Protein AF-A0A6S6VYQ5-F1 (afdb_monomer_lite)

Sequence (214 aa):
MQHGEPSASPSRGRSLIPRTPTHSPDRPTTSSNTRSRSRATPRRTRSHRSRSPQNRRRLSTTLSEDFEFWRQHDMLLVSNRNLAQELQGHIDRLKSRFEDDQLNTMSRLKFYSIEEKIKELSSANHLIQKTWNLYYWIRDEGKAKRTESPMDTLPASESMYAFAIGVKGDLPVSPLRGLDSLNRMLKDKWRIVAKLDPQEKMGAPPKDSISVNF

pLDDT: mean 74.58, std 23.99, range [33.69, 98.06]

Organism: NCBI:txid97479

Secondary structure (DSSP, 8-state):
----------------PPPP-----PPPP--------------------------SSSHHHHHHHHHHHHHHHHHHHHHHHHHHHHHHHHHHHHHHHHHHHHHH---HHHHHHHHHHHHHHHHHHHHHHHHHHHHHHIIIIITTT--SSTT--B-TTT-HHHHHHT--TT--B-HHHHHHHHHHHHHHHHHHHHHH-TT-SS-PPSP-S-----

Radius of gyration: 31.73 Å; chains: 1; bounding box: 89×83×70 Å

Foldseek 3Di:
DDDDDDDDDDDDDDDDDPDDDDDDDDDDDDDDDDDDDDDDDDDDDDDDDDDDPPPPPPPVVVVVVLVVQVVVLVVLLVVLLVLLVVLVVLLVVLLVVLVVVLVPDPDPVSNVVSVVLNVLSVVLNVLSVLSVVLSVCCVPPVVVVDDPHLQDWFALVPDSLSVSLVHDGGPTDGSSNSSVSSSVVSQVSVVVSLVSDPVNPDDDRDDDPDDDDD

Structure (mmCIF, N/CA/C/O backbone):
data_AF-A0A6S6VYQ5-F1
#
_entry.id   AF-A0A6S6VYQ5-F1
#
loop_
_atom_site.group_PDB
_atom_site.id
_atom_site.type_symbol
_atom_site.label_atom_id
_atom_site.label_alt_id
_atom_site.label_comp_id
_atom_site.label_asym_id
_atom_site.label_entity_id
_atom_site.label_seq_id
_atom_site.pdbx_PDB_ins_code
_atom_site.Cartn_x
_atom_site.Cartn_y
_atom_site.Cartn_z
_atom_site.occupancy
_atom_site.B_iso_or_equiv
_atom_site.auth_seq_id
_atom_site.auth_comp_id
_atom_site.auth_asym_id
_atom_site.auth_atom_id
_atom_site.pdbx_PDB_model_num
ATOM 1 N N . MET A 1 1 ? -35.591 66.910 22.715 1.00 40.22 1 MET A N 1
ATOM 2 C CA . MET A 1 1 ? -34.305 66.192 22.862 1.00 40.22 1 MET A CA 1
ATOM 3 C C . MET A 1 1 ? -34.275 65.169 21.728 1.00 40.22 1 MET A C 1
ATOM 5 O O . MET A 1 1 ? -35.139 64.310 21.726 1.00 40.22 1 MET A O 1
ATOM 9 N N . GLN A 1 2 ? -33.676 65.496 20.570 1.00 38.75 2 GLN A N 1
ATOM 10 C CA . GLN A 1 2 ? -32.274 65.184 20.192 1.00 38.75 2 GLN A CA 1
ATOM 11 C C . GLN A 1 2 ? -31.962 63.688 20.364 1.00 38.75 2 GLN A C 1
ATOM 13 O O . GLN A 1 2 ? -32.169 63.190 21.460 1.00 38.75 2 GLN A O 1
ATOM 18 N N . HIS A 1 3 ? -31.439 62.894 19.429 1.00 37.94 3 HIS A N 1
ATOM 19 C CA . HIS A 1 3 ? -30.984 62.944 18.024 1.00 37.94 3 HIS A CA 1
ATOM 20 C C . HIS A 1 3 ? -30.996 61.444 17.595 1.00 37.94 3 HIS A C 1
ATOM 22 O O . HIS A 1 3 ? -30.825 60.586 18.453 1.00 37.94 3 HIS A O 1
ATOM 28 N N . GLY A 1 4 ? -31.307 61.007 16.375 1.00 34.91 4 GLY A N 1
ATOM 29 C CA . GLY A 1 4 ? -30.535 61.188 15.148 1.00 34.91 4 GLY A CA 1
ATOM 30 C C . GLY A 1 4 ? -30.522 59.859 14.364 1.00 34.91 4 GLY A C 1
ATOM 31 O O . GLY A 1 4 ? -29.969 58.865 14.821 1.00 34.91 4 GLY A O 1
ATOM 32 N N . GLU A 1 5 ? -31.174 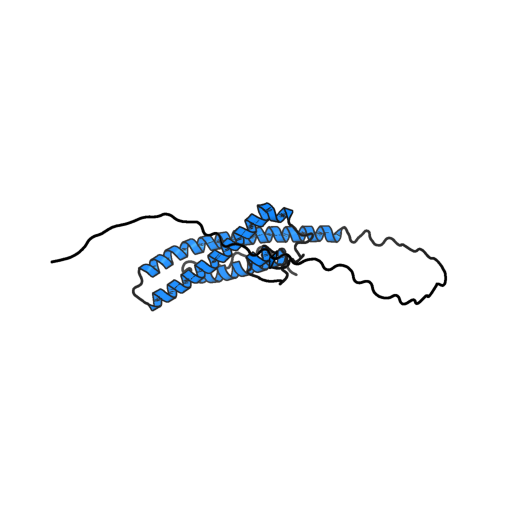59.854 13.204 1.00 39.06 5 GLU A N 1
ATOM 33 C CA . GLU A 1 5 ? -30.907 58.986 12.039 1.00 39.06 5 GLU A CA 1
ATOM 34 C C . GLU A 1 5 ? -29.505 59.310 11.431 1.00 39.06 5 GLU A C 1
ATOM 36 O O . GLU A 1 5 ? -28.874 60.236 11.953 1.00 39.06 5 GLU A O 1
ATOM 41 N N . PRO A 1 6 ? -29.003 58.724 10.305 1.00 50.81 6 PRO A N 1
ATOM 42 C CA . PRO A 1 6 ? -29.569 57.690 9.411 1.00 50.81 6 PRO A CA 1
ATOM 43 C C . PRO A 1 6 ? -28.558 56.641 8.833 1.00 50.81 6 PRO A C 1
ATOM 45 O O . PRO A 1 6 ? -27.346 56.797 8.894 1.00 50.81 6 PRO A O 1
ATOM 48 N N . SER A 1 7 ? -29.127 55.640 8.141 1.00 35.78 7 SER A N 1
ATOM 49 C CA . SER A 1 7 ? -28.815 55.165 6.766 1.00 35.78 7 SER A CA 1
ATOM 50 C C . SER A 1 7 ? -27.461 54.541 6.348 1.00 35.7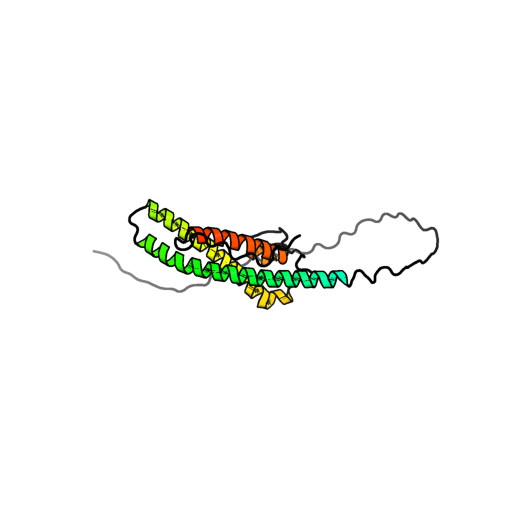8 7 SER A C 1
ATOM 52 O O . SER A 1 7 ? -26.373 55.020 6.642 1.00 35.78 7 SER A O 1
ATOM 54 N N . ALA A 1 8 ? -27.636 53.545 5.462 1.00 37.19 8 ALA A N 1
ATOM 55 C CA . ALA A 1 8 ? -26.884 53.274 4.225 1.00 37.19 8 ALA A CA 1
ATOM 56 C C . ALA A 1 8 ? -25.977 52.021 4.185 1.00 37.19 8 ALA A C 1
ATOM 58 O O . ALA A 1 8 ? -24.787 52.054 4.472 1.00 37.19 8 ALA A O 1
ATOM 59 N N . SER A 1 9 ? -26.537 50.921 3.657 1.00 43.72 9 SER A N 1
ATOM 60 C CA . SER A 1 9 ? -25.856 50.095 2.627 1.00 43.72 9 SER A CA 1
ATOM 61 C C . SER A 1 9 ? -25.702 50.928 1.330 1.00 43.72 9 SER A C 1
ATOM 63 O O . SER A 1 9 ? -26.428 51.920 1.243 1.00 43.72 9 SER A O 1
ATOM 65 N N . PRO A 1 10 ? -24.905 50.581 0.280 1.00 48.78 10 PRO A N 1
ATOM 66 C CA . PRO A 1 10 ? -24.333 49.269 -0.095 1.00 48.78 10 PRO A CA 1
ATOM 67 C C . PRO A 1 10 ? -22.905 49.330 -0.724 1.00 48.78 10 PRO A C 1
ATOM 69 O O . PRO A 1 10 ? -22.379 50.406 -0.981 1.00 48.78 10 PRO A O 1
ATOM 72 N N . SER A 1 11 ? -22.292 48.190 -1.089 1.00 37.94 11 SER A N 1
ATOM 73 C CA . SER A 1 11 ? -21.757 47.968 -2.459 1.00 37.94 11 SER A CA 1
ATOM 74 C C . SER A 1 11 ? -20.830 46.765 -2.613 1.00 37.94 11 SER A C 1
ATOM 76 O O . SER A 1 11 ? -19.897 46.535 -1.851 1.00 37.94 11 SER A O 1
ATOM 78 N N . ARG A 1 12 ? -21.067 46.069 -3.728 1.00 46.38 12 ARG A N 1
ATOM 79 C CA . ARG A 1 12 ? -20.162 45.146 -4.411 1.00 46.38 12 ARG A CA 1
ATOM 80 C C . ARG A 1 12 ? -18.833 45.813 -4.778 1.00 46.38 12 ARG A C 1
ATOM 82 O O . ARG A 1 12 ? -18.807 46.874 -5.390 1.00 46.38 12 ARG A O 1
ATOM 89 N N . GLY A 1 13 ? -17.755 45.075 -4.570 1.00 37.94 13 GLY A N 1
ATOM 90 C CA . GLY A 1 13 ? -16.459 45.249 -5.219 1.00 37.94 13 GLY A CA 1
ATOM 91 C C . GLY A 1 13 ? -15.468 44.291 -4.564 1.00 37.94 13 GLY A C 1
ATOM 92 O O . GLY A 1 13 ? -15.607 43.985 -3.393 1.00 37.94 13 GLY A O 1
ATOM 93 N N . ARG A 1 14 ? -14.445 43.741 -5.195 1.00 41.84 14 ARG A N 1
ATOM 94 C CA . ARG A 1 14 ? -13.999 43.649 -6.580 1.00 41.84 14 ARG A CA 1
ATOM 95 C C . ARG A 1 14 ? -12.841 42.650 -6.484 1.00 41.84 14 ARG A C 1
ATOM 97 O O . ARG A 1 14 ? -12.057 42.714 -5.541 1.00 41.84 14 ARG A O 1
ATOM 104 N N . SER A 1 15 ? -12.780 41.719 -7.431 1.00 41.44 15 SER A N 1
ATOM 105 C CA . SER A 1 15 ? -11.673 40.776 -7.614 1.00 41.44 15 SER A CA 1
ATOM 106 C C . SER A 1 15 ? -10.315 41.475 -7.466 1.00 41.44 15 SER A C 1
ATOM 108 O O . SER A 1 15 ? -10.043 42.447 -8.175 1.00 41.44 15 SER A O 1
ATOM 110 N N . LEU A 1 16 ? -9.475 40.981 -6.556 1.00 43.12 16 LEU A N 1
ATOM 111 C CA . LEU A 1 16 ? -8.061 41.336 -6.470 1.00 43.12 16 LEU A CA 1
ATOM 112 C C . LEU A 1 16 ? -7.236 40.066 -6.658 1.00 43.12 16 LEU A C 1
ATOM 114 O O . LEU A 1 16 ? -6.915 39.334 -5.728 1.00 43.12 16 LEU A O 1
ATOM 118 N N . ILE A 1 17 ? -6.938 39.830 -7.930 1.00 47.12 17 ILE A N 1
ATOM 119 C CA . ILE A 1 17 ? -5.909 38.929 -8.436 1.00 47.12 17 ILE A CA 1
ATOM 120 C C . ILE A 1 17 ? -4.554 39.392 -7.871 1.00 47.12 17 ILE A C 1
ATOM 122 O O . ILE A 1 17 ? -4.181 40.549 -8.099 1.00 47.12 17 ILE A O 1
ATOM 126 N N . PRO A 1 18 ? -3.777 38.535 -7.189 1.00 43.47 18 PRO A N 1
ATOM 127 C CA . PRO A 1 18 ? -2.383 38.836 -6.900 1.00 43.47 18 PRO A CA 1
ATOM 128 C C . PRO A 1 18 ? -1.576 38.817 -8.204 1.00 43.47 18 PRO A C 1
ATOM 130 O O . PRO A 1 18 ? -1.503 37.806 -8.900 1.00 43.47 18 PRO A O 1
ATOM 133 N N . ARG A 1 19 ? -0.995 39.967 -8.551 1.00 45.03 19 ARG A N 1
ATOM 134 C CA . ARG A 1 19 ? -0.100 40.151 -9.697 1.00 45.03 19 ARG A CA 1
ATOM 135 C C . ARG A 1 19 ? 1.193 39.358 -9.482 1.00 45.03 19 ARG A C 1
ATOM 137 O O . ARG A 1 19 ? 1.899 39.585 -8.504 1.00 45.03 19 ARG A O 1
ATOM 144 N N . THR A 1 20 ? 1.517 38.475 -10.419 1.00 47.72 20 THR A N 1
ATOM 145 C CA . THR A 1 20 ? 2.834 37.841 -10.549 1.00 47.72 20 THR A CA 1
ATOM 146 C C . THR A 1 20 ? 3.889 38.887 -10.925 1.00 47.72 20 THR A C 1
ATOM 148 O O . THR A 1 20 ? 3.672 39.621 -11.895 1.00 47.72 20 THR A O 1
ATOM 151 N N . PRO A 1 21 ? 5.041 38.964 -10.241 1.00 48.19 21 PRO A N 1
ATOM 152 C CA . PRO A 1 21 ? 6.183 39.709 -10.747 1.00 48.19 21 PRO A CA 1
ATOM 153 C C . PRO A 1 21 ? 6.832 38.922 -11.889 1.00 48.19 21 PRO A C 1
ATOM 155 O O . PRO A 1 21 ? 7.364 37.830 -11.692 1.00 48.19 21 PRO A O 1
ATOM 158 N N . THR A 1 22 ? 6.779 39.486 -13.092 1.00 42.72 22 THR A N 1
ATOM 159 C CA . THR A 1 22 ? 7.580 39.068 -14.243 1.00 42.72 22 THR A CA 1
ATOM 160 C C . THR A 1 22 ? 9.053 39.300 -13.919 1.00 42.72 22 THR A C 1
ATOM 162 O O . THR A 1 22 ? 9.501 40.442 -13.882 1.00 42.72 22 THR A O 1
ATOM 165 N N . HIS A 1 23 ? 9.810 38.228 -13.694 1.00 38.94 23 HIS A N 1
ATOM 166 C CA . HIS A 1 23 ? 11.268 38.278 -13.657 1.00 38.94 23 HIS A CA 1
ATOM 167 C C . HIS A 1 23 ? 11.798 37.602 -14.923 1.00 38.94 23 HIS A C 1
ATOM 169 O O . HIS A 1 23 ? 11.869 36.381 -15.014 1.00 38.94 23 HIS A O 1
ATOM 175 N N . SER A 1 24 ? 12.141 38.412 -15.922 1.00 45.66 24 SER A N 1
ATOM 176 C CA . SER A 1 24 ? 13.168 38.046 -16.899 1.00 45.66 24 SER A CA 1
ATOM 177 C C . SER A 1 24 ? 14.489 38.609 -16.390 1.00 45.66 24 SER A C 1
ATOM 179 O O . SER A 1 24 ? 14.522 39.769 -15.976 1.00 45.66 24 SER A O 1
ATOM 181 N N . PRO A 1 25 ? 15.571 37.826 -16.421 1.00 48.38 25 PRO A N 1
ATOM 182 C CA . PRO A 1 25 ? 16.875 38.413 -16.621 1.00 48.38 25 PRO A CA 1
ATOM 183 C C . PRO A 1 25 ? 17.523 37.866 -17.885 1.00 48.38 25 PRO A C 1
ATOM 185 O O . PRO A 1 25 ? 17.510 36.673 -18.191 1.00 48.38 25 PRO A O 1
ATOM 188 N N . ASP A 1 26 ? 18.083 38.830 -18.593 1.00 40.72 26 ASP A N 1
ATOM 189 C CA . ASP A 1 26 ? 18.785 38.730 -19.843 1.00 40.72 26 ASP A CA 1
ATOM 190 C C . ASP A 1 26 ? 19.973 37.772 -19.815 1.00 40.72 26 ASP A C 1
ATOM 192 O O . ASP A 1 26 ? 20.714 37.616 -18.844 1.00 40.72 26 ASP A O 1
ATOM 196 N N . ARG A 1 27 ? 20.176 37.200 -20.994 1.00 43.22 27 ARG A N 1
ATOM 197 C CA . ARG A 1 27 ? 21.396 36.579 -21.487 1.00 43.22 27 ARG A CA 1
ATOM 198 C C . ARG A 1 27 ? 22.560 37.583 -21.453 1.00 43.22 27 ARG A C 1
ATOM 200 O O . ARG A 1 27 ? 22.449 38.622 -22.102 1.00 43.22 27 ARG A O 1
ATOM 207 N N . PRO A 1 28 ? 23.725 37.240 -20.879 1.00 46.59 28 PRO A N 1
ATOM 208 C CA . PRO A 1 28 ? 24.965 37.898 -21.258 1.00 46.59 28 PRO A CA 1
ATOM 209 C C . PRO A 1 28 ? 25.630 37.170 -22.425 1.00 46.59 28 PRO A C 1
ATOM 211 O O . PRO A 1 28 ? 25.874 35.963 -22.421 1.00 46.59 28 PRO A O 1
ATOM 214 N N . THR A 1 29 ? 25.906 37.972 -23.438 1.00 38.44 29 THR A N 1
ATOM 215 C CA . THR A 1 29 ? 26.764 37.755 -24.595 1.00 38.44 29 THR A CA 1
ATOM 216 C C . THR A 1 29 ? 28.230 37.513 -24.225 1.00 38.44 29 THR A C 1
ATOM 218 O O . THR A 1 29 ? 28.756 38.114 -23.295 1.00 38.44 29 THR A O 1
ATOM 221 N N . THR A 1 30 ? 28.870 36.658 -25.028 1.00 43.88 30 THR A N 1
ATOM 222 C CA . THR A 1 30 ? 30.285 36.651 -25.453 1.00 43.88 30 THR A CA 1
ATOM 223 C C . THR A 1 30 ? 31.313 37.435 -24.629 1.00 43.88 30 THR A C 1
ATOM 225 O O . THR A 1 30 ? 31.316 38.663 -24.621 1.00 43.88 30 THR A O 1
ATOM 228 N N . SER A 1 31 ? 32.328 36.716 -24.147 1.00 37.56 31 SER A N 1
ATOM 229 C CA . SER A 1 31 ? 33.673 37.260 -23.961 1.00 37.56 31 SER A CA 1
ATOM 230 C C . SER A 1 31 ? 34.688 36.296 -24.567 1.00 37.56 31 SER A C 1
ATOM 232 O O . SER A 1 31 ? 34.925 35.194 -24.072 1.00 37.56 31 SER A O 1
ATOM 234 N N . SER A 1 32 ? 35.233 36.720 -25.702 1.00 42.78 32 SER A N 1
ATOM 235 C CA . SER A 1 32 ? 36.447 36.195 -26.305 1.00 42.78 32 SER A CA 1
ATOM 236 C C . SER A 1 32 ? 37.631 36.610 -25.440 1.00 42.78 32 SER A C 1
ATOM 238 O O . SER A 1 32 ? 37.782 37.801 -25.182 1.00 42.78 32 SER A O 1
ATOM 240 N N . ASN A 1 33 ? 38.527 35.687 -25.082 1.00 33.69 33 ASN A N 1
ATOM 241 C CA . ASN A 1 33 ? 39.909 36.092 -24.856 1.00 33.69 33 ASN A CA 1
ATOM 242 C C . ASN A 1 33 ? 40.943 34.981 -25.089 1.00 33.69 33 ASN A C 1
ATOM 244 O O . ASN A 1 33 ? 40.872 33.880 -24.553 1.00 33.69 33 ASN A O 1
ATOM 248 N N . THR A 1 34 ? 41.936 35.372 -25.893 1.00 37.41 34 THR A N 1
ATOM 249 C CA . THR A 1 34 ? 43.359 34.997 -25.840 1.00 37.41 34 THR A CA 1
ATOM 250 C C . THR A 1 34 ? 43.784 33.549 -26.101 1.00 37.41 34 THR A C 1
ATOM 252 O O . THR A 1 34 ? 44.068 32.755 -25.214 1.00 37.41 34 THR A O 1
ATOM 255 N N . ARG A 1 35 ? 43.995 33.293 -27.397 1.00 34.53 35 ARG A N 1
ATOM 256 C CA . ARG A 1 35 ? 45.209 32.722 -28.015 1.00 34.53 35 ARG A CA 1
ATOM 257 C C . ARG A 1 35 ? 46.379 32.433 -27.052 1.00 34.53 35 ARG A C 1
ATOM 259 O O . ARG A 1 35 ? 47.029 33.354 -26.568 1.00 34.53 35 ARG A O 1
ATOM 266 N N . SER A 1 36 ? 46.795 31.170 -26.988 1.00 35.53 36 SER A N 1
ATOM 267 C CA . SER A 1 36 ? 48.220 30.826 -27.004 1.00 35.53 36 SER A CA 1
ATOM 268 C C . SER A 1 36 ? 48.460 29.530 -27.770 1.00 35.53 36 SER A C 1
ATOM 270 O O . SER A 1 36 ? 47.883 28.481 -27.503 1.00 35.53 36 SER A O 1
ATOM 272 N N . ARG A 1 37 ? 49.298 29.674 -28.798 1.00 40.69 37 ARG A N 1
ATOM 273 C CA . ARG A 1 37 ? 49.853 28.621 -29.644 1.00 40.69 37 ARG A CA 1
ATOM 274 C C . ARG A 1 37 ? 50.667 27.656 -28.785 1.00 40.69 37 ARG A C 1
ATOM 276 O O . ARG A 1 37 ? 51.563 28.094 -28.075 1.00 40.69 37 ARG A O 1
ATOM 283 N N . SER A 1 38 ? 50.513 26.361 -29.025 1.00 38.91 38 SER A N 1
ATOM 284 C CA . SER A 1 38 ? 51.668 25.471 -29.142 1.00 38.91 38 SER A CA 1
ATOM 285 C C . SER A 1 38 ? 51.368 24.377 -30.153 1.00 38.91 38 SER A C 1
ATOM 287 O O . SER A 1 38 ? 50.321 23.740 -30.152 1.00 38.91 38 SER A O 1
ATOM 289 N N . ARG A 1 39 ? 52.288 24.287 -31.106 1.00 35.69 39 ARG A N 1
ATOM 290 C CA . ARG A 1 39 ? 52.245 23.520 -32.342 1.00 35.69 39 ARG A CA 1
ATOM 291 C C . ARG A 1 39 ? 53.089 22.275 -32.101 1.00 35.69 39 ARG A C 1
ATOM 293 O O . ARG A 1 39 ? 54.286 22.411 -31.883 1.00 35.69 39 ARG A O 1
ATOM 300 N N . ALA A 1 40 ? 52.492 21.094 -32.178 1.00 39.69 40 ALA A N 1
ATOM 301 C CA . ALA A 1 40 ? 53.222 19.839 -32.310 1.00 39.69 40 ALA A CA 1
ATOM 302 C C . ALA A 1 40 ? 52.564 19.024 -33.429 1.00 39.69 40 ALA A C 1
ATOM 304 O O . ALA A 1 40 ? 51.412 18.612 -33.332 1.00 39.69 40 ALA A O 1
ATOM 305 N N . THR A 1 41 ? 53.285 18.878 -34.535 1.00 54.88 41 THR A N 1
ATOM 306 C CA . THR A 1 41 ? 52.916 18.088 -35.720 1.00 54.88 41 THR A CA 1
ATOM 307 C C . THR A 1 41 ? 53.699 16.762 -35.751 1.00 54.88 41 THR A C 1
ATOM 309 O O . THR A 1 41 ? 54.650 16.602 -34.988 1.00 54.88 41 THR A O 1
ATOM 312 N N . PRO A 1 42 ? 53.284 15.785 -36.583 1.00 57.88 42 PRO A N 1
ATOM 313 C CA . PRO A 1 42 ? 53.093 14.393 -36.171 1.00 57.88 42 PRO A CA 1
ATOM 314 C C . PRO A 1 42 ? 54.174 13.432 -36.685 1.00 57.88 42 PRO A C 1
ATOM 316 O O . PRO A 1 42 ? 54.940 13.759 -37.591 1.00 57.88 42 PRO A O 1
ATOM 319 N N . ARG A 1 43 ? 54.157 12.179 -36.201 1.00 39.34 43 ARG A N 1
ATOM 320 C CA . ARG A 1 43 ? 54.931 11.083 -36.805 1.00 39.34 43 ARG A CA 1
ATOM 321 C C . ARG A 1 43 ? 54.126 9.774 -36.929 1.00 39.34 43 ARG A C 1
ATOM 323 O O . ARG A 1 43 ? 53.994 9.016 -35.983 1.00 39.34 43 ARG A O 1
ATOM 330 N N . ARG A 1 44 ? 53.588 9.586 -38.143 1.00 39.38 44 ARG A N 1
ATOM 331 C CA . ARG A 1 44 ? 53.529 8.380 -39.012 1.00 39.38 44 ARG A CA 1
ATOM 332 C C . ARG A 1 44 ? 53.236 6.967 -38.438 1.00 39.38 44 ARG A C 1
ATOM 334 O O . ARG A 1 44 ? 54.096 6.383 -37.800 1.00 39.38 44 ARG A O 1
ATOM 341 N N . THR A 1 45 ? 52.124 6.397 -38.958 1.00 37.62 45 THR A N 1
ATOM 342 C CA . THR A 1 45 ? 51.927 5.064 -39.629 1.00 37.62 45 THR A CA 1
ATOM 343 C C . THR A 1 45 ? 52.188 3.768 -38.833 1.00 37.62 45 THR A C 1
ATOM 345 O O . THR A 1 45 ? 53.180 3.701 -38.135 1.00 37.62 45 THR A O 1
ATOM 348 N N . ARG A 1 46 ? 51.484 2.626 -38.966 1.00 38.38 46 ARG A N 1
ATOM 349 C CA . ARG A 1 46 ? 50.399 2.111 -39.840 1.00 38.38 46 ARG A CA 1
ATOM 350 C C . ARG A 1 46 ? 50.050 0.677 -39.357 1.00 38.38 46 ARG A C 1
ATOM 352 O O . ARG A 1 46 ? 50.965 -0.066 -39.052 1.00 38.38 46 ARG A O 1
ATOM 359 N N . SER A 1 47 ? 48.759 0.309 -39.411 1.00 43.94 47 SER A N 1
ATOM 360 C CA . SER A 1 47 ? 48.176 -1.045 -39.618 1.00 43.94 47 SER A CA 1
ATOM 361 C C . SER A 1 47 ? 48.554 -2.212 -38.681 1.00 43.94 47 SER A C 1
ATOM 363 O O . SER A 1 47 ? 49.680 -2.676 -38.708 1.00 43.94 47 SER A O 1
ATOM 365 N N . HIS A 1 48 ? 47.568 -2.844 -38.029 1.00 39.62 48 HIS A N 1
ATOM 366 C CA . HIS A 1 48 ? 46.948 -4.064 -38.571 1.00 39.62 48 HIS A CA 1
ATOM 367 C C . HIS A 1 48 ? 45.599 -4.386 -37.913 1.00 39.62 48 HIS A C 1
ATOM 369 O O . HIS A 1 48 ? 45.376 -4.277 -36.712 1.00 39.62 48 HIS A O 1
ATOM 375 N N . ARG A 1 49 ? 44.684 -4.745 -38.806 1.00 45.56 49 ARG A N 1
ATOM 376 C CA . ARG A 1 49 ? 43.308 -5.186 -38.639 1.00 45.56 49 ARG A CA 1
ATOM 377 C C . ARG A 1 49 ? 43.276 -6.598 -38.052 1.00 45.56 49 ARG A C 1
ATOM 379 O O . ARG A 1 49 ? 43.703 -7.516 -38.736 1.00 45.56 49 ARG A O 1
ATOM 386 N N . SER A 1 50 ? 42.650 -6.754 -36.887 1.00 38.94 50 SER A N 1
ATOM 387 C CA . SER A 1 50 ? 42.119 -8.035 -36.395 1.00 38.94 50 SER A CA 1
ATOM 388 C C . SER A 1 50 ? 40.804 -7.785 -35.652 1.00 38.94 50 SER A C 1
ATOM 390 O O . SER A 1 50 ? 40.747 -7.767 -34.428 1.00 38.94 50 SER A O 1
ATOM 392 N N . ARG A 1 51 ? 39.725 -7.524 -36.403 1.00 42.38 51 ARG A N 1
ATOM 393 C CA . ARG A 1 51 ? 38.357 -7.616 -35.872 1.00 42.38 51 ARG A CA 1
ATOM 394 C C . ARG A 1 51 ? 37.952 -9.089 -35.893 1.00 42.38 51 ARG A C 1
ATOM 396 O O . ARG A 1 51 ? 37.497 -9.578 -36.922 1.00 42.38 51 ARG A O 1
ATOM 403 N N . SER A 1 52 ? 38.105 -9.763 -34.760 1.00 42.88 52 SER A N 1
ATOM 404 C CA . SER A 1 52 ? 37.417 -11.027 -34.490 1.00 42.88 52 SER A CA 1
ATOM 405 C C . SER A 1 52 ? 35.997 -10.727 -33.984 1.00 42.88 52 SER A C 1
ATOM 407 O O . SER A 1 52 ? 35.826 -9.843 -33.139 1.00 42.88 52 SER A O 1
ATOM 409 N N . PRO A 1 53 ? 34.952 -11.405 -34.488 1.00 46.50 53 PRO A N 1
ATOM 410 C CA . PRO A 1 53 ? 33.568 -11.103 -34.149 1.00 46.50 53 PRO A CA 1
ATOM 411 C C . PRO A 1 53 ? 33.177 -11.802 -32.841 1.00 46.50 53 PRO A C 1
ATOM 413 O O . PRO A 1 53 ? 32.680 -12.922 -32.857 1.00 46.50 53 PRO A O 1
ATOM 416 N N . GLN A 1 54 ? 33.376 -11.150 -31.693 1.00 46.19 54 GLN A N 1
ATOM 417 C CA . GLN A 1 54 ? 32.913 -11.669 -30.391 1.00 46.19 54 GLN A CA 1
ATOM 418 C C . GLN A 1 54 ? 31.639 -11.001 -29.850 1.00 46.19 54 GLN A C 1
ATOM 420 O O . GLN A 1 54 ? 31.208 -11.306 -28.744 1.00 46.19 54 GLN A O 1
ATOM 425 N N . ASN A 1 55 ? 30.964 -10.158 -30.636 1.00 46.38 55 ASN A N 1
ATOM 426 C CA . ASN A 1 55 ? 29.816 -9.376 -30.159 1.00 46.38 55 ASN A CA 1
ATOM 427 C C . ASN A 1 55 ? 28.448 -9.829 -30.699 1.00 46.38 55 ASN A C 1
ATOM 429 O O . ASN A 1 55 ? 27.572 -9.006 -30.934 1.00 46.38 55 ASN A O 1
ATOM 433 N N . ARG A 1 56 ? 28.237 -11.138 -30.900 1.00 44.34 56 ARG A N 1
ATOM 434 C CA . ARG A 1 56 ? 26.910 -11.679 -31.280 1.00 44.34 56 ARG A CA 1
ATOM 435 C C . ARG A 1 56 ? 26.198 -12.517 -30.215 1.00 44.34 56 ARG A C 1
ATOM 437 O O . ARG A 1 56 ? 25.061 -12.898 -30.447 1.00 44.34 56 ARG A O 1
ATOM 444 N N . ARG A 1 57 ? 26.808 -12.771 -29.051 1.00 47.12 57 ARG A N 1
ATOM 445 C CA . ARG A 1 57 ? 26.184 -13.565 -27.967 1.00 47.12 57 ARG A CA 1
ATOM 446 C C . ARG A 1 57 ? 25.731 -12.766 -26.738 1.00 47.12 57 ARG A C 1
ATOM 448 O O . ARG A 1 57 ? 25.148 -13.359 -25.846 1.00 47.12 57 ARG A O 1
ATOM 455 N N . ARG A 1 58 ? 25.970 -11.449 -26.676 1.00 45.66 58 ARG A N 1
ATOM 456 C CA . ARG A 1 58 ? 25.578 -10.611 -25.520 1.00 45.66 58 ARG A CA 1
ATOM 457 C C . ARG A 1 58 ? 24.215 -9.925 -25.635 1.00 45.66 58 ARG A C 1
ATOM 459 O O . ARG A 1 58 ? 23.721 -9.447 -24.630 1.00 45.66 58 ARG A O 1
ATOM 466 N N . LEU A 1 59 ? 23.614 -9.875 -26.824 1.00 47.22 59 LEU A N 1
ATOM 467 C CA . LEU A 1 59 ? 22.332 -9.185 -27.036 1.00 47.22 59 LEU A CA 1
ATOM 468 C C . LEU A 1 59 ? 21.112 -10.090 -26.802 1.00 47.22 59 LEU A C 1
ATOM 470 O O . LEU A 1 59 ? 20.007 -9.590 -26.640 1.00 47.22 59 LEU A O 1
ATOM 474 N N . SER A 1 60 ? 21.293 -11.415 -26.794 1.00 46.97 60 SER A N 1
ATOM 475 C CA . SER A 1 60 ? 20.194 -12.373 -26.616 1.00 46.97 60 SER A CA 1
ATOM 476 C C . SER A 1 60 ? 19.882 -12.680 -25.150 1.00 46.97 60 SER A C 1
ATOM 478 O O . SER A 1 60 ? 18.759 -13.064 -24.850 1.00 46.97 60 SER A O 1
ATOM 480 N N . THR A 1 61 ? 20.850 -12.527 -24.242 1.00 54.06 61 THR A N 1
ATOM 481 C CA . THR A 1 61 ? 20.659 -12.765 -22.801 1.00 54.06 61 THR A CA 1
ATOM 482 C C . THR A 1 61 ? 19.986 -11.586 -22.104 1.00 54.06 61 THR A C 1
ATOM 484 O O . THR A 1 61 ? 19.038 -11.799 -21.360 1.00 54.06 61 THR A O 1
ATOM 487 N N . THR A 1 62 ? 20.388 -10.347 -22.402 1.00 58.09 62 THR A N 1
ATOM 488 C CA . THR A 1 62 ? 19.859 -9.150 -21.721 1.00 58.09 62 THR A CA 1
ATOM 489 C C . THR A 1 62 ? 18.370 -8.925 -21.992 1.00 58.09 62 THR A C 1
ATOM 491 O O . THR A 1 62 ? 17.601 -8.713 -21.065 1.00 58.09 62 THR A O 1
ATOM 494 N N . LEU A 1 63 ? 17.925 -9.085 -23.245 1.00 58.75 63 LEU A N 1
ATOM 495 C CA . LEU A 1 63 ? 16.504 -8.952 -23.600 1.00 58.75 63 LEU A CA 1
ATOM 496 C C . LEU A 1 63 ? 15.619 -10.019 -22.936 1.00 58.75 63 LEU A C 1
ATOM 498 O O . LEU A 1 63 ? 14.445 -9.768 -22.670 1.00 58.75 63 LEU A O 1
ATOM 502 N N . SER A 1 64 ? 16.171 -11.209 -22.677 1.00 66.12 64 SER A N 1
ATOM 503 C CA . SER A 1 64 ? 15.452 -12.289 -21.996 1.00 66.12 64 SER A CA 1
ATOM 504 C C . SER A 1 64 ? 15.338 -12.043 -20.491 1.00 66.12 64 SER A C 1
ATOM 506 O O . SER A 1 64 ? 14.331 -12.417 -19.896 1.00 66.12 64 SER A O 1
ATOM 508 N N . GLU A 1 65 ? 16.353 -11.431 -19.879 1.00 68.88 65 GLU A N 1
ATOM 509 C CA . GLU A 1 65 ? 16.375 -11.109 -18.450 1.00 68.88 65 GLU A CA 1
ATOM 510 C C . GLU A 1 65 ? 15.450 -9.927 -18.128 1.00 68.88 65 GLU A C 1
ATOM 512 O O . GLU A 1 65 ? 14.615 -10.037 -17.233 1.00 68.88 65 GLU A O 1
ATOM 517 N N . ASP A 1 66 ? 15.505 -8.838 -18.902 1.00 75.50 66 ASP A N 1
ATOM 518 C CA . ASP A 1 66 ? 14.633 -7.671 -18.691 1.00 75.50 66 ASP A CA 1
ATOM 519 C C . ASP A 1 66 ? 13.146 -8.012 -18.861 1.00 75.50 66 ASP A C 1
ATOM 521 O O . ASP A 1 66 ? 12.292 -7.493 -18.136 1.00 75.50 66 ASP A O 1
ATOM 525 N N . PHE A 1 67 ? 12.822 -8.935 -19.773 1.00 79.69 67 PHE A N 1
ATOM 526 C CA . PHE A 1 67 ? 11.464 -9.455 -19.912 1.00 79.69 67 PHE A CA 1
ATOM 527 C C . PHE A 1 67 ? 10.995 -10.187 -18.645 1.00 79.69 67 PHE A C 1
ATOM 529 O O . PHE A 1 67 ? 9.874 -9.957 -18.181 1.00 79.69 67 PHE A O 1
ATOM 536 N N . GLU A 1 68 ? 11.848 -11.026 -18.051 1.00 87.44 68 GLU A N 1
ATOM 537 C CA . GLU A 1 68 ? 11.513 -11.742 -16.817 1.00 87.44 68 GLU A CA 1
ATOM 538 C C . GLU A 1 68 ? 11.400 -10.779 -15.624 1.00 87.44 68 GLU A C 1
ATOM 540 O O . GLU A 1 68 ? 10.480 -10.906 -14.814 1.00 87.44 68 GLU A O 1
ATOM 545 N N . PHE A 1 69 ? 12.238 -9.740 -15.553 1.00 90.69 69 PHE A N 1
ATOM 546 C CA . PHE A 1 69 ? 12.121 -8.726 -14.504 1.00 90.69 69 PHE A CA 1
ATOM 547 C C . PHE A 1 69 ? 10.846 -7.883 -14.634 1.00 90.69 69 PHE A C 1
ATOM 549 O O . PHE A 1 69 ? 10.200 -7.584 -13.626 1.00 90.69 69 PHE A O 1
ATOM 556 N N . TRP A 1 70 ? 10.427 -7.516 -15.851 1.00 92.88 70 TRP A N 1
ATOM 557 C CA . TRP A 1 70 ? 9.147 -6.826 -16.054 1.00 92.88 70 TRP A CA 1
ATOM 558 C C . TRP A 1 70 ? 7.954 -7.725 -15.720 1.00 92.88 70 TRP A C 1
ATOM 560 O O . TRP A 1 70 ? 6.952 -7.253 -15.177 1.00 92.88 70 TRP A O 1
ATOM 570 N N . ARG A 1 71 ? 8.064 -9.030 -15.980 1.00 92.88 71 ARG A N 1
ATOM 571 C CA . ARG A 1 71 ? 7.066 -10.010 -15.546 1.00 92.88 71 ARG A CA 1
ATOM 572 C C . ARG A 1 71 ? 6.990 -10.094 -14.021 1.00 92.88 71 ARG A C 1
ATOM 574 O O . ARG A 1 71 ? 5.890 -10.070 -13.471 1.00 92.88 71 ARG A O 1
ATOM 581 N N . GLN A 1 72 ? 8.132 -10.150 -13.337 1.00 93.88 72 GLN A N 1
ATOM 582 C CA . GLN A 1 72 ? 8.200 -10.131 -11.875 1.00 93.88 72 GLN A CA 1
ATOM 583 C C . GLN A 1 72 ? 7.570 -8.854 -11.306 1.00 93.88 72 GLN A C 1
ATOM 585 O O . GLN A 1 72 ? 6.761 -8.926 -10.381 1.00 93.88 72 GLN A O 1
ATOM 590 N N . HIS A 1 73 ? 7.888 -7.699 -11.892 1.00 95.44 73 HIS A N 1
ATOM 591 C CA . HIS A 1 73 ? 7.272 -6.421 -11.553 1.00 95.44 73 HIS A CA 1
ATOM 592 C C . HIS A 1 73 ? 5.740 -6.490 -11.646 1.00 95.44 73 HIS A C 1
ATOM 594 O O . HIS A 1 73 ? 5.040 -6.121 -10.704 1.00 95.44 73 HIS A O 1
ATOM 600 N N . ASP A 1 74 ? 5.206 -6.999 -12.757 1.00 94.88 74 ASP A N 1
ATOM 601 C CA . ASP A 1 74 ? 3.759 -7.061 -12.981 1.00 94.88 74 ASP A CA 1
ATOM 602 C C . ASP A 1 74 ? 3.064 -8.040 -12.019 1.00 94.88 74 ASP A C 1
ATOM 604 O O . ASP A 1 74 ? 1.985 -7.739 -11.501 1.00 94.88 74 ASP A O 1
ATOM 608 N N . MET A 1 75 ? 3.706 -9.167 -11.698 1.00 95.81 75 MET A N 1
ATOM 609 C CA . MET A 1 75 ? 3.232 -10.100 -10.668 1.00 95.81 75 MET A CA 1
ATOM 610 C C . MET A 1 75 ? 3.181 -9.446 -9.284 1.00 95.81 75 MET A C 1
ATOM 612 O O . MET A 1 75 ? 2.184 -9.567 -8.566 1.00 95.81 75 MET A O 1
ATOM 616 N N . LEU A 1 76 ? 4.236 -8.722 -8.913 1.00 96.31 76 LEU A N 1
ATOM 617 C CA . LEU A 1 76 ? 4.330 -8.045 -7.626 1.00 96.31 76 LEU A CA 1
ATOM 618 C C . LEU A 1 76 ? 3.327 -6.893 -7.509 1.00 96.31 76 LEU A C 1
ATOM 620 O O . LEU A 1 76 ? 2.727 -6.693 -6.453 1.00 96.31 76 LEU A O 1
ATOM 624 N N . LEU A 1 77 ? 3.077 -6.178 -8.606 1.00 96.62 77 LEU A N 1
ATOM 625 C CA . LEU A 1 77 ? 2.059 -5.138 -8.675 1.00 96.62 77 LEU A CA 1
ATOM 626 C C . LEU A 1 77 ? 0.661 -5.691 -8.365 1.00 96.62 77 LEU A C 1
ATOM 628 O O . LEU A 1 77 ? -0.079 -5.110 -7.568 1.00 96.62 77 LEU A O 1
ATOM 632 N N . VAL A 1 78 ? 0.306 -6.827 -8.972 1.00 96.44 78 VAL A N 1
ATOM 633 C CA . VAL A 1 78 ? -0.969 -7.513 -8.710 1.00 96.44 78 VAL A CA 1
ATOM 634 C C . VAL A 1 78 ? -1.025 -8.026 -7.270 1.00 96.44 78 VAL A C 1
ATOM 636 O O . VAL A 1 78 ? -2.043 -7.842 -6.601 1.00 96.44 78 VAL A O 1
ATOM 639 N N . SER A 1 79 ? 0.070 -8.604 -6.765 1.00 96.75 79 SER A N 1
ATOM 640 C CA . SER A 1 79 ? 0.178 -9.055 -5.372 1.00 96.75 79 SER A CA 1
ATOM 641 C C . SER A 1 79 ? -0.075 -7.912 -4.380 1.00 96.75 79 SER A C 1
ATOM 643 O O . SER A 1 79 ? -0.917 -8.045 -3.492 1.00 96.75 79 SER A O 1
ATOM 645 N N . ASN A 1 80 ? 0.559 -6.753 -4.584 1.00 97.75 80 ASN A N 1
ATOM 646 C CA . ASN A 1 80 ? 0.357 -5.557 -3.761 1.00 97.75 80 ASN A CA 1
ATOM 647 C C . ASN A 1 80 ? -1.097 -5.082 -3.783 1.00 97.75 80 ASN A C 1
ATOM 649 O O . ASN A 1 80 ? -1.662 -4.767 -2.737 1.00 97.75 80 ASN A O 1
ATOM 653 N N . ARG A 1 81 ? -1.725 -5.058 -4.963 1.00 97.44 81 ARG A N 1
ATOM 654 C CA . ARG A 1 81 ? -3.131 -4.661 -5.110 1.00 97.44 81 ARG A CA 1
ATOM 655 C C . ARG A 1 81 ? -4.074 -5.610 -4.369 1.00 97.44 81 ARG A C 1
ATOM 657 O O . ARG A 1 81 ? -5.020 -5.138 -3.742 1.00 97.44 81 ARG A O 1
ATOM 664 N N . ASN A 1 82 ? -3.823 -6.917 -4.423 1.00 96.56 82 ASN A N 1
ATOM 665 C CA . ASN A 1 82 ? -4.637 -7.908 -3.718 1.00 96.56 82 ASN A CA 1
ATOM 666 C C . ASN A 1 82 ? -4.464 -7.798 -2.199 1.00 96.56 82 ASN A C 1
ATOM 668 O O . ASN A 1 82 ? -5.462 -7.717 -1.490 1.00 96.56 82 ASN A O 1
ATOM 672 N N . LEU A 1 83 ? -3.226 -7.674 -1.709 1.00 95.62 83 LEU A N 1
ATOM 673 C CA . LEU A 1 83 ? -2.956 -7.474 -0.282 1.00 95.62 83 LEU A CA 1
ATOM 674 C C . LEU A 1 83 ? -3.591 -6.177 0.245 1.00 95.62 83 LEU A C 1
ATOM 676 O O . LEU A 1 83 ? -4.151 -6.155 1.337 1.00 95.62 83 LEU A O 1
ATOM 680 N N . ALA A 1 84 ? -3.550 -5.099 -0.541 1.00 97.19 84 ALA A N 1
ATOM 681 C CA . ALA A 1 84 ? -4.223 -3.850 -0.201 1.00 97.19 84 ALA A CA 1
ATOM 682 C C . ALA A 1 84 ? -5.754 -4.007 -0.152 1.00 97.19 84 ALA A C 1
ATOM 684 O O . ALA A 1 84 ? -6.398 -3.431 0.721 1.00 97.19 84 ALA A O 1
ATOM 685 N N . GLN A 1 85 ? -6.340 -4.799 -1.057 1.00 96.50 85 GLN A N 1
ATOM 686 C CA . GLN A 1 85 ? -7.776 -5.086 -1.048 1.00 96.50 85 GLN A CA 1
ATOM 687 C C . GLN A 1 85 ? -8.191 -5.928 0.168 1.00 96.50 85 GLN A C 1
ATOM 689 O O . GLN A 1 85 ? -9.215 -5.634 0.782 1.00 96.50 85 GLN A O 1
ATOM 694 N N . GLU A 1 86 ? -7.403 -6.938 0.537 1.00 93.44 86 GLU A N 1
ATOM 695 C CA . GLU A 1 86 ? -7.626 -7.715 1.762 1.00 93.44 86 GLU A CA 1
ATOM 696 C C . GLU A 1 86 ? -7.549 -6.809 2.996 1.00 93.44 86 GLU A C 1
ATOM 698 O O . GLU A 1 86 ? -8.510 -6.729 3.760 1.00 93.44 86 GLU A O 1
ATOM 703 N N . LEU A 1 87 ? -6.464 -6.036 3.133 1.00 94.50 87 LEU A N 1
ATOM 704 C CA . LEU A 1 87 ? -6.271 -5.090 4.235 1.00 94.50 87 LEU A CA 1
ATOM 705 C C . LEU A 1 87 ? -7.425 -4.080 4.347 1.00 94.50 87 LEU A C 1
ATOM 707 O O . LEU A 1 87 ? -7.874 -3.807 5.460 1.00 94.50 87 LEU A O 1
ATOM 711 N N . GLN A 1 88 ? -7.952 -3.575 3.225 1.00 95.50 88 GLN A N 1
ATOM 712 C CA . GLN A 1 88 ? -9.117 -2.683 3.225 1.00 95.50 88 GLN A CA 1
ATOM 713 C C . GLN A 1 88 ? -10.327 -3.357 3.880 1.00 95.50 88 GLN A C 1
ATOM 715 O O . GLN A 1 88 ? -10.956 -2.769 4.756 1.00 95.50 88 GLN A O 1
ATOM 720 N N . GLY A 1 89 ? -10.607 -4.613 3.523 1.00 91.75 89 GLY A N 1
ATOM 721 C CA . GLY A 1 89 ? -11.732 -5.358 4.084 1.00 91.75 89 GLY A CA 1
ATOM 722 C C . GLY A 1 89 ? -11.645 -5.540 5.603 1.00 91.75 89 GLY A C 1
ATOM 723 O O . GLY A 1 89 ? -12.674 -5.543 6.275 1.00 91.75 89 GLY A O 1
ATOM 724 N N . HIS A 1 90 ? -10.443 -5.668 6.169 1.00 91.19 90 HIS A N 1
ATOM 725 C CA . HIS A 1 90 ? -10.265 -5.712 7.625 1.00 91.19 90 HIS A CA 1
ATOM 726 C C . HIS A 1 90 ? -10.377 -4.333 8.274 1.00 91.19 90 HIS A C 1
ATOM 728 O O . HIS A 1 90 ? -10.994 -4.211 9.333 1.00 91.19 90 HIS A O 1
ATOM 734 N N . ILE A 1 91 ? -9.836 -3.291 7.637 1.00 94.19 91 ILE A N 1
ATOM 735 C CA . ILE A 1 91 ? -9.983 -1.910 8.111 1.00 94.19 91 ILE A CA 1
ATOM 736 C C . ILE A 1 91 ? -11.459 -1.530 8.202 1.00 94.19 91 ILE A C 1
ATOM 738 O O . ILE A 1 91 ? -11.873 -1.022 9.240 1.00 94.19 91 ILE A O 1
ATOM 742 N N . ASP A 1 92 ? -12.254 -1.809 7.169 1.00 92.12 92 ASP A N 1
ATOM 743 C CA . ASP A 1 92 ? -13.669 -1.427 7.129 1.00 92.12 92 ASP A CA 1
ATOM 744 C C . ASP A 1 92 ? -14.461 -2.076 8.276 1.00 92.12 92 ASP A C 1
ATOM 746 O O . ASP A 1 92 ? -15.277 -1.418 8.924 1.00 92.12 92 ASP A O 1
ATOM 750 N N . ARG A 1 93 ? -14.158 -3.342 8.603 1.00 89.62 93 ARG A N 1
ATOM 751 C CA . ARG A 1 93 ? -14.773 -4.049 9.739 1.00 89.62 93 ARG A CA 1
ATOM 752 C C . ARG A 1 93 ? -14.359 -3.471 11.092 1.00 89.62 93 ARG A C 1
ATOM 754 O O . ARG A 1 93 ? -15.204 -3.281 11.965 1.00 89.62 93 ARG A O 1
ATOM 761 N N . LEU A 1 94 ? -13.067 -3.212 11.290 1.00 92.94 94 LEU A N 1
ATOM 762 C CA . LEU A 1 94 ? -12.546 -2.740 12.577 1.00 92.94 94 LEU A CA 1
ATOM 763 C C . LEU A 1 94 ? -12.873 -1.274 12.843 1.00 92.94 94 LEU A C 1
ATOM 765 O O . LEU A 1 94 ? -13.113 -0.904 13.989 1.00 92.94 94 LEU A O 1
ATOM 769 N N . LYS A 1 95 ? -12.891 -0.445 11.797 1.00 92.62 95 LYS A N 1
ATOM 770 C CA . LYS A 1 95 ? -13.115 0.993 11.917 1.00 92.62 95 LYS A CA 1
ATOM 771 C C . LYS A 1 95 ? -14.500 1.291 12.478 1.00 92.62 95 LYS A C 1
ATOM 773 O O . LYS A 1 95 ? -14.576 1.983 13.485 1.00 92.62 95 LYS A O 1
ATOM 778 N N . SER A 1 96 ? -15.548 0.693 11.905 1.00 89.94 96 SER A N 1
ATOM 779 C CA . SER A 1 96 ? -16.920 0.849 12.411 1.00 89.94 96 SER A CA 1
ATOM 780 C C . SER A 1 96 ? -17.010 0.468 13.888 1.00 89.94 96 SER A C 1
ATOM 782 O O . SER A 1 96 ? -17.545 1.215 14.697 1.00 89.94 96 SER A O 1
ATOM 784 N N . ARG A 1 97 ? -16.407 -0.665 14.263 1.00 91.19 97 ARG A N 1
ATOM 785 C CA . ARG A 1 97 ? -16.418 -1.138 15.647 1.00 91.19 97 ARG A CA 1
ATOM 786 C C . ARG A 1 97 ? -15.693 -0.189 16.603 1.00 91.19 97 ARG A C 1
ATOM 788 O O . ARG A 1 97 ? -16.181 0.057 17.699 1.00 91.19 97 ARG A O 1
ATOM 795 N N . PHE A 1 98 ? -14.515 0.305 16.230 1.00 92.94 98 PHE A N 1
ATOM 796 C CA . PHE A 1 98 ? -13.762 1.220 17.087 1.00 92.94 98 PHE A CA 1
ATOM 797 C C . PHE A 1 98 ? -14.427 2.590 17.195 1.00 92.94 98 PHE A C 1
ATOM 799 O O . PHE A 1 98 ? -14.381 3.184 18.266 1.00 92.94 98 PHE A O 1
ATOM 806 N N . GLU A 1 99 ? -15.070 3.079 16.137 1.00 91.31 99 GLU A N 1
ATOM 807 C CA . GLU A 1 99 ? -15.865 4.309 16.190 1.00 91.31 99 GLU A CA 1
ATOM 808 C C . GLU A 1 99 ? -17.060 4.149 17.145 1.00 91.31 99 GLU A C 1
ATOM 810 O O . GLU A 1 99 ? -17.260 4.995 18.020 1.00 91.31 99 GLU A O 1
ATOM 815 N N . ASP A 1 100 ? -17.770 3.020 17.084 1.00 91.94 100 ASP A N 1
ATOM 816 C CA . ASP A 1 100 ? -18.849 2.701 18.026 1.00 91.94 100 ASP A CA 1
ATOM 817 C C . ASP A 1 100 ? -18.335 2.580 19.474 1.00 91.94 100 ASP A C 1
ATOM 819 O O . ASP A 1 100 ? -18.916 3.157 20.399 1.00 91.94 100 ASP A O 1
ATOM 823 N N . ASP A 1 101 ? -17.218 1.878 19.696 1.00 90.06 101 ASP A N 1
ATOM 824 C CA . ASP A 1 101 ? -16.590 1.750 21.019 1.00 90.06 101 ASP A CA 1
ATOM 825 C C . ASP A 1 101 ? -16.152 3.125 21.570 1.00 90.06 101 ASP A C 1
ATOM 827 O O . ASP A 1 101 ? -16.229 3.372 22.779 1.00 90.06 101 ASP A O 1
ATOM 831 N N . GLN A 1 102 ? -15.698 4.036 20.699 1.00 89.12 102 GLN A N 1
ATOM 832 C CA . GLN A 1 102 ? -15.276 5.388 21.072 1.00 89.12 102 GLN A CA 1
ATOM 833 C C . GLN A 1 102 ? -16.458 6.263 21.504 1.00 89.12 102 GLN A C 1
ATOM 835 O O . GLN A 1 102 ? -16.334 7.013 22.472 1.00 89.12 102 GLN A O 1
ATOM 840 N N . LEU A 1 103 ? -17.598 6.167 20.817 1.00 90.88 103 LEU A N 1
ATOM 841 C CA . LEU A 1 103 ? -18.808 6.922 21.159 1.00 90.88 103 LEU A CA 1
ATOM 842 C C . LEU A 1 103 ? -19.428 6.457 22.482 1.00 90.88 103 LEU A C 1
ATOM 844 O O . LEU A 1 103 ? -20.000 7.261 23.217 1.00 90.88 103 LEU A O 1
ATOM 848 N N . ASN A 1 104 ? -19.290 5.169 22.801 1.00 90.81 104 ASN A N 1
ATOM 849 C CA . ASN A 1 104 ? -19.922 4.556 23.968 1.00 90.81 104 ASN A CA 1
ATOM 850 C C . ASN A 1 104 ? -19.009 4.469 25.206 1.00 90.81 104 ASN A C 1
ATOM 852 O O . ASN A 1 104 ? -19.461 4.065 26.282 1.00 90.81 104 ASN A O 1
ATOM 856 N N . THR A 1 105 ? -17.725 4.831 25.103 1.00 88.31 105 THR A N 1
ATOM 857 C CA . THR A 1 105 ? -16.811 4.757 26.253 1.00 88.31 105 THR A CA 1
ATOM 858 C C . THR A 1 105 ? -16.929 5.972 27.174 1.00 88.31 105 THR A C 1
ATOM 860 O O . THR A 1 105 ? -16.725 7.113 26.778 1.00 88.31 105 THR A O 1
ATOM 863 N N . MET A 1 106 ? -17.146 5.711 28.466 1.00 85.69 106 MET A N 1
ATOM 864 C CA . MET A 1 106 ? -17.086 6.732 29.527 1.00 85.69 106 MET A CA 1
ATOM 865 C C . MET A 1 106 ? -15.683 6.862 30.146 1.00 85.69 106 MET A C 1
ATOM 867 O O . MET A 1 106 ? -15.421 7.749 30.955 1.00 85.69 106 MET A O 1
ATOM 871 N N . SER A 1 107 ? -14.754 5.964 29.792 1.00 94.88 107 SER A N 1
ATOM 872 C CA . SER A 1 107 ? -13.382 5.974 30.306 1.00 94.88 107 SER A CA 1
ATOM 873 C C . SER A 1 107 ? -12.449 6.732 29.369 1.00 94.88 107 SER A C 1
ATOM 875 O O . SER A 1 107 ? -12.258 6.338 28.218 1.00 94.88 107 SER A O 1
ATOM 877 N N . ARG A 1 108 ? -11.783 7.761 29.906 1.00 92.19 108 ARG A N 1
ATOM 878 C CA . ARG A 1 108 ? -10.796 8.570 29.178 1.00 92.19 108 ARG A CA 1
ATOM 879 C C . ARG A 1 108 ? -9.582 7.760 28.706 1.00 92.19 108 ARG A C 1
ATOM 881 O O . ARG A 1 108 ? -9.105 7.967 27.598 1.00 92.19 108 ARG A O 1
ATOM 888 N N . LEU A 1 109 ? -9.104 6.809 29.512 1.00 92.81 109 LEU A N 1
ATOM 889 C CA . LEU A 1 109 ? -7.989 5.935 29.121 1.00 92.81 109 LEU A CA 1
ATOM 890 C C . LEU A 1 109 ? -8.375 5.014 27.957 1.00 92.81 109 LEU A C 1
ATOM 892 O O . LEU A 1 109 ? -7.610 4.865 27.007 1.00 92.81 109 LEU A O 1
ATOM 896 N N . LYS A 1 110 ? -9.583 4.436 27.999 1.00 91.81 110 LYS A N 1
ATOM 897 C CA . LYS A 1 110 ? -10.094 3.619 26.889 1.00 91.81 110 LYS A CA 1
ATOM 898 C C . LYS A 1 110 ? -10.296 4.456 25.628 1.00 91.81 110 LYS A C 1
ATOM 900 O O . LYS A 1 110 ? -9.937 3.992 24.555 1.00 91.81 110 LYS A O 1
ATOM 905 N N . PHE A 1 111 ? -10.798 5.684 25.765 1.00 92.81 111 PHE A N 1
ATOM 906 C CA . PHE A 1 111 ? -10.964 6.611 24.646 1.00 92.81 111 PHE A CA 1
ATOM 907 C C . PHE A 1 111 ? -9.647 6.839 23.895 1.00 92.81 111 PHE A C 1
ATOM 909 O O . PHE A 1 111 ? -9.606 6.638 22.685 1.00 92.81 111 PHE A O 1
ATOM 916 N N . TYR A 1 112 ? -8.558 7.175 24.599 1.00 92.69 112 TYR A N 1
ATOM 917 C CA . TYR A 1 112 ? -7.255 7.385 23.956 1.00 92.69 112 TYR A CA 1
ATOM 918 C C . TYR A 1 112 ? -6.707 6.113 23.302 1.00 92.69 112 TYR A C 1
ATOM 920 O O . TYR A 1 112 ? -6.196 6.169 22.188 1.00 92.69 112 TYR A O 1
ATOM 928 N N . SER A 1 113 ? -6.871 4.952 23.945 1.00 92.62 113 SER A N 1
ATOM 929 C CA . SER A 1 113 ? -6.465 3.677 23.342 1.00 92.62 113 SER A CA 1
ATOM 930 C C . SER A 1 113 ? -7.238 3.371 22.053 1.00 92.62 113 SER A C 1
ATOM 932 O O . SER A 1 113 ? -6.660 2.865 21.095 1.00 92.62 113 SER A O 1
ATOM 934 N N . ILE A 1 114 ? -8.537 3.677 22.001 1.00 93.00 114 ILE A N 1
ATOM 935 C CA . ILE A 1 114 ? -9.352 3.503 20.792 1.00 93.00 114 ILE A CA 1
ATOM 936 C C . ILE A 1 114 ? -8.936 4.508 19.709 1.00 93.00 114 ILE A C 1
ATOM 938 O O . ILE A 1 114 ? -8.789 4.132 18.547 1.00 93.00 114 ILE A O 1
ATOM 942 N N . GLU A 1 115 ? -8.666 5.758 20.087 1.00 92.88 115 GLU A N 1
ATOM 943 C CA . GLU A 1 115 ? -8.186 6.796 19.171 1.00 92.88 115 GLU A CA 1
ATOM 944 C C . GLU A 1 115 ? -6.865 6.392 18.490 1.00 92.88 115 GLU A C 1
ATOM 946 O O . GLU A 1 115 ? -6.709 6.567 17.281 1.00 92.88 115 GLU A O 1
ATOM 951 N N . GLU A 1 116 ? -5.926 5.797 19.233 1.00 93.31 116 GLU A N 1
ATOM 952 C CA . GLU A 1 116 ? -4.684 5.250 18.669 1.00 93.31 116 GLU A CA 1
ATOM 953 C C . GLU A 1 116 ? -4.949 4.138 17.648 1.00 93.31 116 GLU A C 1
ATOM 955 O O . GLU A 1 116 ? -4.355 4.136 16.568 1.00 93.31 116 GLU A O 1
ATOM 960 N N . LYS A 1 117 ? -5.889 3.228 17.930 1.00 94.31 117 LYS A N 1
ATOM 961 C CA . LYS A 1 117 ? -6.273 2.175 16.977 1.00 94.31 117 LYS A CA 1
ATOM 962 C C . LYS A 1 117 ? -6.860 2.762 15.697 1.00 94.31 117 LYS A C 1
ATOM 964 O O . LYS A 1 117 ? -6.483 2.338 14.608 1.00 94.31 117 LYS A O 1
ATOM 969 N N . ILE A 1 118 ? -7.733 3.764 15.805 1.00 94.06 118 ILE A N 1
ATOM 970 C CA . ILE A 1 118 ? -8.307 4.460 14.643 1.00 94.06 118 ILE A CA 1
ATOM 971 C C . ILE A 1 118 ? -7.204 5.157 13.827 1.00 94.06 118 ILE A C 1
ATOM 973 O O . ILE A 1 118 ? -7.224 5.099 12.594 1.00 94.06 118 ILE A O 1
ATOM 977 N N . LYS A 1 119 ? -6.202 5.762 14.482 1.00 94.62 119 LYS A N 1
ATOM 978 C CA . LYS A 1 119 ? -5.029 6.343 13.802 1.00 94.62 119 LYS A CA 1
ATOM 979 C C . LYS A 1 119 ? -4.232 5.289 13.031 1.00 94.62 119 LYS A C 1
ATOM 981 O O . LYS A 1 119 ? -3.856 5.548 11.886 1.00 94.62 119 LYS A O 1
ATOM 986 N N . GLU A 1 120 ? -4.024 4.101 13.598 1.00 94.81 120 GLU A N 1
ATOM 987 C CA . GLU A 1 120 ? -3.363 2.994 12.891 1.00 94.81 120 GLU A CA 1
ATOM 988 C C . GLU A 1 120 ? -4.157 2.525 11.666 1.00 94.81 120 GLU A C 1
ATOM 990 O O . GLU A 1 120 ? -3.581 2.386 10.581 1.00 94.81 120 GLU A O 1
ATOM 995 N N . LEU A 1 121 ? -5.481 2.368 11.794 1.00 95.81 121 LEU A N 1
ATOM 996 C CA . LEU A 1 121 ? -6.352 2.029 10.663 1.00 95.81 121 LEU A CA 1
ATOM 997 C C . LEU A 1 121 ? -6.303 3.105 9.566 1.00 95.81 121 LEU A C 1
ATOM 999 O O . LEU A 1 121 ? -6.204 2.785 8.383 1.00 95.81 121 LEU A O 1
ATOM 1003 N N . SER A 1 122 ? -6.306 4.386 9.944 1.00 95.81 122 SER A N 1
ATOM 1004 C CA . SER A 1 122 ? -6.190 5.511 9.006 1.00 95.81 122 SER A CA 1
ATOM 1005 C C . SER A 1 122 ? -4.843 5.518 8.272 1.00 95.81 122 SER A C 1
ATOM 1007 O O . SER A 1 122 ? -4.788 5.695 7.052 1.00 95.81 122 SER A O 1
ATOM 1009 N N . SER A 1 123 ? -3.748 5.244 8.989 1.00 96.06 123 SER A N 1
ATOM 1010 C CA . SER A 1 123 ? -2.408 5.104 8.406 1.00 96.06 123 SER A CA 1
ATOM 1011 C C . SER A 1 123 ? -2.344 3.960 7.387 1.00 96.06 123 SER A C 1
ATOM 1013 O O . SER A 1 123 ? -1.798 4.137 6.295 1.00 96.06 123 SER A O 1
ATOM 1015 N N . ALA A 1 124 ? -2.934 2.805 7.708 1.00 96.56 124 ALA A N 1
ATOM 1016 C CA . ALA A 1 124 ? -3.019 1.666 6.797 1.00 96.56 124 ALA A CA 1
ATOM 1017 C C . ALA A 1 124 ? -3.880 1.981 5.558 1.00 96.56 124 ALA A C 1
ATOM 1019 O O . ALA A 1 124 ? -3.465 1.702 4.432 1.00 96.56 124 ALA A O 1
ATOM 1020 N N . ASN A 1 125 ? -5.017 2.657 5.742 1.00 97.06 125 ASN A N 1
ATOM 1021 C CA . ASN A 1 125 ? -5.881 3.095 4.647 1.00 97.06 125 ASN A CA 1
ATOM 1022 C C . ASN A 1 125 ? -5.151 4.055 3.689 1.00 97.06 125 ASN A C 1
ATOM 1024 O O . ASN A 1 125 ? -5.263 3.935 2.472 1.00 97.06 125 ASN A O 1
ATOM 1028 N N . HIS A 1 126 ? -4.335 4.976 4.211 1.00 97.06 126 HIS A N 1
ATOM 1029 C CA . HIS A 1 126 ? -3.535 5.871 3.371 1.00 97.06 126 HIS A CA 1
ATOM 1030 C C . HIS A 1 126 ? -2.522 5.113 2.492 1.00 97.06 126 HIS A C 1
ATOM 1032 O O . HIS A 1 126 ? -2.325 5.464 1.326 1.00 97.06 126 HIS A O 1
ATOM 1038 N N . LEU A 1 127 ? -1.902 4.051 3.020 1.00 97.88 127 LEU A N 1
ATOM 1039 C CA . LEU A 1 127 ? -1.005 3.185 2.249 1.00 97.88 127 LEU A CA 1
ATOM 1040 C C . LEU A 1 127 ? -1.752 2.410 1.149 1.00 97.88 127 LEU A C 1
ATOM 1042 O O . LEU A 1 127 ? -1.245 2.286 0.031 1.00 97.88 127 LEU A O 1
ATOM 1046 N N . ILE A 1 128 ? -2.971 1.943 1.432 1.00 97.88 128 ILE A N 1
ATOM 1047 C CA . ILE A 1 128 ? -3.843 1.305 0.433 1.00 97.88 128 ILE A CA 1
ATOM 1048 C C . ILE A 1 128 ? -4.155 2.267 -0.711 1.00 97.88 128 ILE A C 1
ATOM 1050 O O . ILE A 1 128 ? -3.967 1.906 -1.871 1.00 97.88 128 ILE A O 1
ATOM 1054 N N . GLN A 1 129 ? -4.539 3.510 -0.405 1.00 97.75 129 GLN A N 1
ATOM 1055 C CA . GLN A 1 129 ? -4.829 4.508 -1.438 1.00 97.75 129 GLN A CA 1
ATOM 1056 C C . GLN A 1 129 ? -3.617 4.766 -2.340 1.00 97.75 129 GLN A C 1
ATOM 1058 O O . GLN A 1 129 ? -3.743 4.782 -3.562 1.00 97.75 129 GLN A O 1
ATOM 1063 N N . LYS A 1 130 ? -2.412 4.885 -1.765 1.00 97.69 130 LYS A N 1
ATOM 1064 C CA . LYS A 1 130 ? -1.174 4.987 -2.556 1.00 97.69 130 LYS A CA 1
ATOM 1065 C C . LYS A 1 130 ? -0.947 3.770 -3.451 1.00 97.69 130 LYS A C 1
ATOM 1067 O O . LYS A 1 130 ? -0.537 3.929 -4.598 1.00 97.69 130 LYS A O 1
ATOM 1072 N N . THR A 1 131 ? -1.241 2.576 -2.942 1.00 98.06 131 THR A N 1
ATOM 1073 C CA . THR A 1 131 ? -1.117 1.322 -3.696 1.00 98.06 131 THR A CA 1
ATOM 1074 C C . THR A 1 131 ? -2.073 1.288 -4.883 1.00 98.06 131 THR A C 1
ATOM 1076 O O . THR A 1 131 ? -1.662 0.948 -5.991 1.00 98.06 131 THR A O 1
ATOM 1079 N N . TRP A 1 132 ? -3.334 1.677 -4.686 1.00 97.69 132 TRP A N 1
ATOM 1080 C CA . TRP A 1 132 ? -4.318 1.752 -5.766 1.00 97.69 132 TRP A CA 1
ATOM 1081 C C . TRP A 1 132 ? -3.957 2.813 -6.797 1.00 97.69 132 TRP A C 1
ATOM 1083 O O . TRP A 1 132 ? -3.997 2.525 -7.990 1.00 97.69 132 TRP A O 1
ATOM 1093 N N . ASN A 1 133 ? -3.525 3.995 -6.356 1.00 97.12 133 ASN A N 1
ATOM 1094 C CA . ASN A 1 133 ? -3.072 5.050 -7.259 1.00 97.12 133 ASN A CA 1
ATOM 1095 C C . ASN A 1 133 ? -1.917 4.569 -8.143 1.00 97.12 133 ASN A C 1
ATOM 1097 O O . ASN A 1 133 ? -1.950 4.779 -9.352 1.00 97.12 133 ASN A O 1
ATOM 1101 N N . LEU A 1 134 ? -0.930 3.874 -7.564 1.00 97.00 134 LEU A N 1
ATOM 1102 C CA . LEU A 1 134 ? 0.166 3.286 -8.333 1.00 97.00 134 LEU A CA 1
ATOM 1103 C C . LEU A 1 134 ? -0.340 2.211 -9.306 1.00 97.00 134 LEU A C 1
ATOM 1105 O O . LEU A 1 134 ? 0.049 2.210 -10.470 1.00 97.00 134 LEU A O 1
ATOM 1109 N N . TYR A 1 135 ? -1.222 1.318 -8.850 1.00 96.88 135 TYR A N 1
ATOM 1110 C CA . TYR A 1 135 ? -1.789 0.249 -9.675 1.00 96.88 135 TYR A CA 1
ATOM 1111 C C . TYR A 1 135 ? -2.530 0.781 -10.904 1.00 96.88 135 TYR A C 1
ATOM 1113 O O . TYR A 1 135 ? -2.247 0.352 -12.025 1.00 96.88 135 TYR A O 1
ATOM 1121 N N . TYR A 1 136 ? -3.449 1.726 -10.705 1.00 96.00 136 TYR A N 1
ATOM 1122 C CA . TYR A 1 136 ? -4.214 2.316 -11.800 1.00 96.00 136 TYR A CA 1
ATOM 1123 C C . TYR A 1 136 ? -3.320 3.153 -12.713 1.00 96.00 136 TYR A C 1
ATOM 1125 O O . TYR A 1 136 ? -3.368 2.974 -13.926 1.00 96.00 136 TYR A O 1
ATOM 1133 N N . TRP A 1 137 ? -2.401 3.946 -12.152 1.00 95.81 137 TRP A N 1
ATOM 1134 C CA . TRP A 1 137 ? -1.436 4.688 -12.960 1.00 95.81 137 TRP A CA 1
ATOM 1135 C C . TRP A 1 137 ? -0.604 3.769 -13.867 1.00 95.81 137 TRP A C 1
ATOM 1137 O O . TRP A 1 137 ? -0.471 4.056 -15.055 1.00 95.81 137 TRP A O 1
ATOM 1147 N N . ILE A 1 138 ? -0.081 2.641 -13.361 1.00 94.75 138 ILE A N 1
ATOM 1148 C CA . ILE A 1 138 ? 0.693 1.694 -14.186 1.00 94.75 138 ILE A CA 1
ATOM 1149 C C . ILE A 1 138 ? -0.166 1.098 -15.302 1.00 94.75 138 ILE A C 1
ATOM 1151 O O . ILE A 1 138 ? 0.317 0.934 -16.426 1.00 94.75 138 ILE A O 1
ATOM 1155 N N . ARG A 1 139 ? -1.419 0.757 -14.991 1.00 91.62 139 ARG A N 1
ATOM 1156 C CA . ARG A 1 139 ? -2.356 0.156 -15.942 1.00 91.62 139 ARG A CA 1
ATOM 1157 C C . ARG A 1 139 ? -2.723 1.116 -17.075 1.00 91.62 139 ARG A C 1
ATOM 1159 O O . ARG A 1 139 ? -2.800 0.658 -18.214 1.00 91.62 139 ARG A O 1
ATOM 1166 N N . ASP A 1 140 ? -2.914 2.391 -16.760 1.00 91.00 140 ASP A N 1
ATOM 1167 C CA . ASP A 1 140 ? -3.447 3.377 -17.699 1.00 91.00 140 ASP A CA 1
ATOM 1168 C C . ASP A 1 140 ? -2.337 4.083 -18.492 1.00 91.00 140 ASP A C 1
ATOM 1170 O O . ASP A 1 140 ? -2.418 4.195 -19.713 1.00 91.00 140 ASP A O 1
ATOM 1174 N N . GLU A 1 141 ? -1.261 4.511 -17.823 1.00 88.94 141 GLU A N 1
ATOM 1175 C CA . GLU A 1 141 ? -0.197 5.323 -18.437 1.00 88.94 141 GLU A CA 1
ATOM 1176 C C . GLU A 1 141 ? 1.211 4.755 -18.238 1.00 88.94 141 GLU A C 1
ATOM 1178 O O . GLU A 1 141 ? 2.086 4.916 -19.092 1.00 88.94 141 GLU A O 1
ATOM 1183 N N . GLY A 1 142 ? 1.467 4.106 -17.101 1.00 81.81 142 GLY A N 1
ATOM 1184 C CA . GLY A 1 142 ? 2.821 3.748 -16.686 1.00 81.81 142 GLY A CA 1
ATOM 1185 C C . GLY A 1 142 ? 3.486 2.722 -17.599 1.00 81.81 142 GLY A C 1
ATOM 1186 O O . GLY A 1 142 ? 4.706 2.738 -17.715 1.00 81.81 142 GLY A O 1
ATOM 1187 N N . LYS A 1 143 ? 2.716 1.889 -18.318 1.00 85.25 143 LYS A N 1
ATOM 1188 C CA . LYS A 1 143 ? 3.255 0.994 -19.360 1.00 85.25 143 LYS A CA 1
ATOM 1189 C C . LYS A 1 143 ? 3.929 1.744 -20.510 1.00 85.25 143 LYS A C 1
ATOM 1191 O O . LYS A 1 143 ? 4.972 1.300 -20.973 1.00 85.25 143 LYS A O 1
ATOM 1196 N N . ALA A 1 144 ? 3.365 2.872 -20.941 1.00 85.81 144 ALA A N 1
ATOM 1197 C CA . ALA A 1 144 ? 3.952 3.700 -21.996 1.00 85.81 144 ALA A CA 1
ATOM 1198 C C . ALA A 1 144 ? 5.168 4.503 -21.500 1.00 85.81 144 ALA A C 1
ATOM 1200 O O . ALA A 1 144 ? 5.996 4.924 -22.300 1.00 85.81 144 ALA A O 1
ATOM 1201 N N . LYS A 1 145 ? 5.275 4.700 -20.181 1.00 85.56 145 LYS A N 1
ATOM 1202 C CA . LYS A 1 145 ? 6.350 5.438 -19.501 1.00 85.56 145 LYS A CA 1
ATOM 1203 C C . LYS A 1 145 ? 7.399 4.512 -18.863 1.00 85.56 145 LYS A C 1
ATOM 1205 O O . LYS A 1 145 ? 8.145 4.955 -17.992 1.00 85.56 145 LYS A O 1
ATOM 1210 N N . ARG A 1 146 ? 7.434 3.225 -19.235 1.00 87.88 146 ARG A N 1
ATOM 1211 C CA . ARG A 1 146 ? 8.439 2.282 -18.723 1.00 87.88 146 ARG A CA 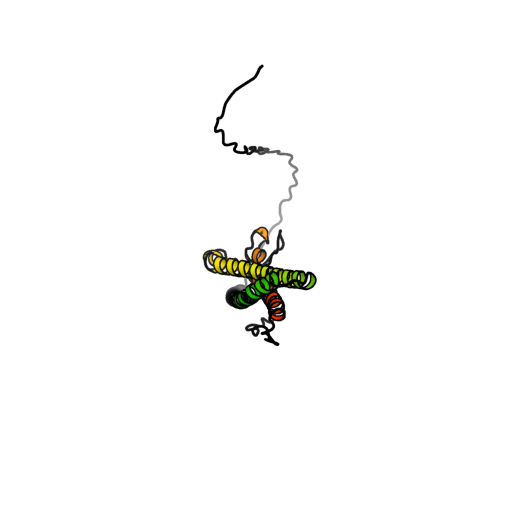1
ATOM 1212 C C . ARG A 1 146 ? 9.827 2.684 -19.209 1.00 87.88 146 ARG A C 1
ATOM 1214 O O . ARG A 1 146 ? 10.011 3.051 -20.366 1.00 87.88 146 ARG A O 1
ATOM 1221 N N . THR A 1 147 ? 10.786 2.585 -18.302 1.00 87.88 147 THR A N 1
ATOM 1222 C CA . THR A 1 147 ? 12.214 2.573 -18.617 1.00 87.88 147 THR A CA 1
ATOM 1223 C C . THR A 1 147 ? 12.575 1.300 -19.388 1.00 87.88 147 THR A C 1
ATOM 1225 O O . THR A 1 147 ? 11.739 0.407 -19.551 1.00 87.88 147 THR A O 1
ATOM 1228 N N . GLU A 1 148 ? 13.813 1.203 -19.871 1.00 88.12 148 GLU A N 1
ATOM 1229 C CA . GLU A 1 148 ? 14.278 0.011 -20.589 1.00 88.12 148 GLU A CA 1
ATOM 1230 C C . GLU A 1 148 ? 14.223 -1.222 -19.673 1.00 88.12 148 GLU A C 1
ATOM 1232 O O . GLU A 1 148 ? 13.645 -2.251 -20.034 1.00 88.12 148 GLU A O 1
ATOM 1237 N N . SER A 1 149 ? 14.699 -1.075 -18.435 1.00 91.81 149 SER A N 1
ATOM 1238 C CA . SER A 1 149 ? 14.694 -2.111 -17.405 1.00 91.81 149 SER A CA 1
ATOM 1239 C C . SER A 1 149 ? 13.888 -1.669 -16.173 1.00 91.81 149 SER A C 1
ATOM 1241 O O . SER A 1 149 ? 13.926 -0.494 -15.795 1.00 91.81 149 SER A O 1
ATOM 1243 N N . PRO A 1 150 ? 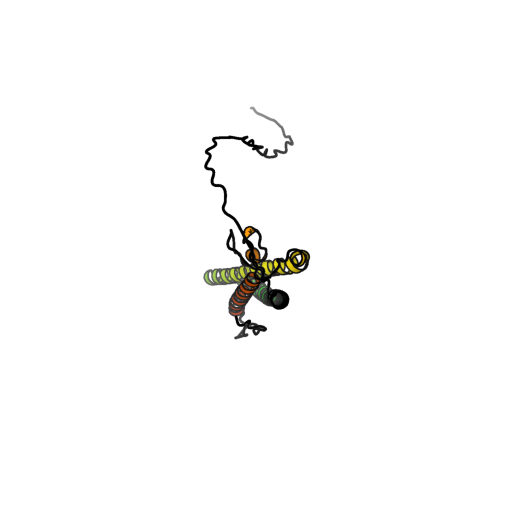13.187 -2.574 -15.457 1.00 92.31 150 PRO A N 1
ATOM 1244 C CA . PRO A 1 150 ? 12.505 -2.234 -14.200 1.00 92.31 150 PRO A CA 1
ATOM 1245 C C . PRO A 1 150 ? 13.484 -2.025 -13.031 1.00 92.31 150 PRO A C 1
ATOM 1247 O O . PRO A 1 150 ? 13.062 -1.707 -11.913 1.00 92.31 150 PRO A O 1
ATOM 1250 N N . MET A 1 151 ? 14.781 -2.234 -13.274 1.00 92.62 151 MET A N 1
ATOM 1251 C CA . MET A 1 151 ? 15.873 -1.906 -12.362 1.00 92.62 151 MET A CA 1
ATOM 1252 C C . MET A 1 151 ? 16.379 -0.473 -12.537 1.00 92.62 151 MET A C 1
ATOM 1254 O O . MET A 1 151 ? 17.048 0.033 -11.634 1.00 92.62 151 MET A O 1
ATOM 1258 N N . ASP A 1 152 ? 16.028 0.189 -13.641 1.00 92.88 152 ASP A N 1
ATOM 1259 C CA . ASP A 1 152 ? 16.428 1.568 -13.892 1.00 92.88 152 ASP A CA 1
ATOM 1260 C C . ASP A 1 152 ? 15.789 2.494 -12.864 1.00 92.88 152 ASP A C 1
ATOM 1262 O O . ASP A 1 152 ? 14.602 2.398 -12.539 1.00 92.88 152 ASP A O 1
ATOM 1266 N N . THR A 1 153 ? 16.595 3.395 -12.316 1.00 93.19 153 THR A N 1
ATOM 1267 C CA . THR A 1 153 ? 16.157 4.297 -11.259 1.00 93.19 153 THR A CA 1
ATOM 1268 C C . THR A 1 153 ? 15.850 5.680 -11.796 1.00 93.19 153 THR A C 1
ATOM 1270 O O . THR A 1 153 ? 16.623 6.222 -12.583 1.00 93.19 153 THR A O 1
ATOM 1273 N N . LEU A 1 154 ? 14.798 6.293 -11.259 1.00 90.31 154 LEU A N 1
ATOM 1274 C CA . LEU A 1 154 ? 14.516 7.715 -11.429 1.00 90.31 154 LEU A CA 1
ATOM 1275 C C . LEU A 1 154 ? 14.620 8.436 -10.077 1.00 90.31 154 LEU A C 1
ATOM 1277 O O . LEU A 1 154 ? 14.382 7.800 -9.039 1.00 90.31 154 LEU A O 1
ATOM 1281 N N . PRO A 1 155 ? 14.952 9.741 -10.063 1.00 92.44 155 PRO A N 1
ATOM 1282 C CA . PRO A 1 155 ? 14.829 10.570 -8.868 1.00 92.44 155 PRO A CA 1
ATOM 1283 C C . PRO A 1 155 ? 13.424 10.460 -8.263 1.00 92.44 155 PRO A C 1
ATOM 1285 O O . PRO A 1 155 ? 12.430 10.347 -8.985 1.00 92.44 155 PRO A O 1
ATOM 1288 N N . ALA A 1 156 ? 13.312 10.496 -6.932 1.00 91.56 156 ALA A N 1
ATOM 1289 C CA . ALA A 1 156 ? 12.019 10.328 -6.267 1.00 91.56 156 ALA A CA 1
ATOM 1290 C C . ALA A 1 156 ? 10.998 11.423 -6.620 1.00 91.56 156 ALA A C 1
ATOM 1292 O O . ALA A 1 156 ? 9.800 11.152 -6.631 1.00 91.56 156 ALA A O 1
ATOM 1293 N N . SER A 1 157 ? 11.460 12.627 -6.959 1.00 90.62 157 SER A N 1
ATOM 1294 C CA . SER A 1 157 ? 10.642 13.725 -7.494 1.00 90.62 157 SER A CA 1
ATOM 1295 C C . SER A 1 157 ? 9.901 13.377 -8.793 1.00 90.62 157 SER A C 1
ATOM 1297 O O . SER A 1 157 ? 8.844 13.947 -9.055 1.00 90.62 157 SER A O 1
ATOM 1299 N N . GLU A 1 158 ? 10.413 12.423 -9.573 1.00 90.19 158 GLU A N 1
ATOM 1300 C CA . GLU A 1 158 ? 9.877 12.015 -10.878 1.00 90.19 158 GLU A CA 1
ATOM 1301 C C . GLU A 1 158 ? 9.276 10.597 -10.861 1.00 90.19 158 GLU A C 1
ATOM 1303 O O . GLU A 1 158 ? 8.709 10.135 -11.851 1.00 90.19 158 GLU A O 1
ATOM 1308 N N . SER A 1 159 ? 9.378 9.884 -9.735 1.00 92.19 159 SER A N 1
ATOM 1309 C CA . SER A 1 159 ? 9.023 8.467 -9.638 1.00 92.19 159 SER A CA 1
ATOM 1310 C C . SER A 1 159 ? 7.710 8.245 -8.887 1.00 92.19 159 SER A C 1
ATOM 1312 O O . SER A 1 159 ? 7.626 8.389 -7.665 1.00 92.19 159 SER A O 1
ATOM 1314 N N . MET A 1 160 ? 6.684 7.772 -9.604 1.00 93.88 160 MET A N 1
ATOM 1315 C CA . MET A 1 160 ? 5.421 7.326 -8.992 1.00 93.88 160 MET A CA 1
ATOM 1316 C C . MET A 1 160 ? 5.626 6.169 -8.003 1.00 93.88 160 MET A C 1
ATOM 1318 O O . MET A 1 160 ? 4.909 6.066 -7.006 1.00 93.88 160 MET A O 1
ATOM 1322 N N . TYR A 1 161 ? 6.642 5.333 -8.234 1.00 95.69 161 TYR A N 1
ATOM 1323 C CA . TYR A 1 161 ? 7.031 4.272 -7.308 1.00 95.69 161 TYR A CA 1
ATOM 1324 C C . TYR A 1 161 ? 7.570 4.850 -5.997 1.00 95.69 161 TYR A C 1
ATOM 1326 O O . TYR A 1 161 ? 7.152 4.409 -4.928 1.00 95.69 161 TYR A O 1
ATOM 1334 N N . ALA A 1 162 ? 8.435 5.870 -6.063 1.00 95.31 162 ALA A N 1
ATOM 1335 C CA . ALA A 1 162 ? 8.951 6.558 -4.879 1.00 95.31 162 ALA A CA 1
ATOM 1336 C C . ALA A 1 162 ? 7.835 7.258 -4.089 1.00 95.31 162 ALA A C 1
ATOM 1338 O O . ALA A 1 162 ? 7.775 7.142 -2.862 1.00 95.31 162 ALA A O 1
ATOM 1339 N N . PHE A 1 163 ? 6.905 7.916 -4.790 1.00 94.44 163 PHE A N 1
ATOM 1340 C CA . PHE A 1 163 ? 5.735 8.542 -4.177 1.00 94.44 163 PHE A CA 1
ATOM 1341 C C . PHE A 1 163 ? 4.883 7.531 -3.392 1.00 94.44 163 PHE A C 1
ATOM 1343 O O . PHE A 1 163 ? 4.488 7.799 -2.250 1.00 94.44 163 PHE A O 1
ATOM 1350 N N . ALA A 1 164 ? 4.642 6.348 -3.968 1.00 95.69 164 ALA A N 1
ATOM 1351 C CA . ALA A 1 164 ? 3.846 5.297 -3.338 1.00 95.69 164 ALA A CA 1
ATOM 1352 C C . ALA A 1 164 ? 4.455 4.797 -2.016 1.00 95.69 164 ALA A C 1
ATOM 1354 O O . ALA A 1 164 ? 3.718 4.525 -1.067 1.00 95.69 164 ALA A O 1
ATOM 1355 N N . ILE A 1 165 ? 5.786 4.756 -1.915 1.00 96.00 165 ILE A N 1
ATOM 1356 C CA . ILE A 1 165 ? 6.506 4.359 -0.692 1.00 96.00 165 ILE A CA 1
ATOM 1357 C C . ILE A 1 165 ? 6.884 5.544 0.214 1.00 96.00 165 ILE A C 1
ATOM 1359 O O . ILE A 1 165 ? 7.454 5.352 1.284 1.00 96.00 165 ILE A O 1
ATOM 1363 N N . GLY A 1 166 ? 6.540 6.777 -0.172 1.00 93.50 166 GLY A N 1
ATOM 1364 C CA . GLY A 1 166 ? 6.780 7.981 0.629 1.00 93.50 166 GLY A CA 1
ATOM 1365 C C . GLY A 1 166 ? 8.226 8.487 0.632 1.00 93.50 166 GLY A C 1
ATOM 1366 O O . GLY A 1 166 ? 8.574 9.296 1.493 1.00 93.50 166 GLY A O 1
ATOM 1367 N N . VAL A 1 167 ? 9.052 8.049 -0.319 1.00 92.75 167 VAL A N 1
ATOM 1368 C CA . VAL A 1 167 ? 10.404 8.584 -0.527 1.00 92.75 167 VAL A CA 1
ATOM 1369 C C . VAL A 1 167 ? 10.304 9.948 -1.220 1.00 92.75 167 VAL A C 1
ATOM 1371 O O . VAL A 1 167 ? 9.463 10.149 -2.094 1.00 92.75 167 VAL A O 1
ATOM 1374 N N . LYS A 1 168 ? 11.142 10.904 -0.804 1.00 89.25 168 LYS A N 1
ATOM 1375 C CA . LYS A 1 168 ? 11.151 12.291 -1.299 1.00 89.25 168 LYS A CA 1
ATOM 1376 C C . LYS A 1 168 ? 12.554 12.716 -1.737 1.00 89.25 168 LYS A C 1
ATOM 1378 O O . LYS A 1 168 ? 13.541 12.111 -1.324 1.00 89.25 168 LYS A O 1
ATOM 1383 N N . GLY A 1 169 ? 12.621 13.809 -2.495 1.00 84.94 169 GLY A N 1
ATOM 1384 C CA . GLY A 1 169 ? 13.874 14.415 -2.948 1.00 84.94 169 GLY A CA 1
ATOM 1385 C C . GLY A 1 169 ? 14.487 13.647 -4.114 1.00 84.94 169 GLY A C 1
ATOM 1386 O O . GLY A 1 169 ? 13.766 13.186 -4.995 1.00 84.94 169 GLY A O 1
ATOM 1387 N N . ASP A 1 170 ? 15.807 13.486 -4.084 1.00 87.25 170 ASP A N 1
ATOM 1388 C CA . ASP A 1 170 ? 16.570 12.941 -5.212 1.00 87.25 170 ASP A CA 1
ATOM 1389 C C . ASP A 1 170 ? 17.021 11.491 -4.998 1.00 87.25 170 ASP A C 1
ATOM 1391 O O . ASP A 1 170 ? 17.814 10.970 -5.778 1.00 87.25 170 ASP A O 1
ATOM 1395 N N . LEU A 1 171 ? 16.531 10.814 -3.949 1.00 89.19 171 LEU A N 1
ATOM 1396 C CA . LEU A 1 171 ? 16.884 9.415 -3.712 1.00 89.19 171 LEU A CA 1
ATOM 1397 C C . LEU A 1 171 ? 16.355 8.552 -4.874 1.00 89.19 171 LEU A C 1
ATOM 1399 O O . LEU A 1 171 ? 15.139 8.510 -5.082 1.00 89.19 171 LEU A O 1
ATOM 1403 N N . PRO A 1 172 ? 17.229 7.857 -5.622 1.00 90.62 172 PRO A N 1
ATOM 1404 C CA . PRO A 1 172 ? 16.812 7.093 -6.785 1.00 90.62 172 PRO A CA 1
ATOM 1405 C C . PRO A 1 172 ? 16.024 5.845 -6.377 1.00 90.62 172 PRO A C 1
ATOM 1407 O O . PRO A 1 172 ? 16.454 5.071 -5.517 1.00 90.62 172 PRO A O 1
ATOM 1410 N N . VAL A 1 173 ? 14.882 5.618 -7.028 1.00 93.50 173 VAL A N 1
ATOM 1411 C CA . VAL A 1 173 ? 14.033 4.437 -6.813 1.00 93.50 173 VAL A CA 1
ATOM 1412 C C . VAL A 1 173 ? 13.715 3.797 -8.157 1.00 93.50 173 VAL A C 1
ATOM 1414 O O . VAL A 1 173 ? 13.232 4.470 -9.068 1.00 93.50 173 VAL A O 1
ATOM 1417 N N . SER A 1 174 ? 13.971 2.493 -8.272 1.00 94.94 174 SER A N 1
ATOM 1418 C CA . SER A 1 174 ? 13.574 1.710 -9.443 1.00 94.94 174 SER A CA 1
ATOM 1419 C C . SER A 1 174 ? 12.154 1.156 -9.295 1.00 94.94 174 SER A C 1
ATOM 1421 O O . SER A 1 174 ? 11.711 0.930 -8.160 1.00 94.94 174 SER A O 1
ATOM 1423 N N . PRO A 1 175 ? 11.442 0.900 -10.409 1.00 95.94 175 PRO A N 1
ATOM 1424 C CA . PRO A 1 175 ? 10.119 0.281 -10.401 1.00 95.94 175 PRO A CA 1
ATOM 1425 C C . PRO A 1 175 ? 10.024 -0.964 -9.515 1.00 95.94 175 PRO A C 1
ATOM 1427 O O . PRO A 1 175 ? 9.180 -1.029 -8.617 1.00 95.94 175 PRO A O 1
ATOM 1430 N N . LEU A 1 176 ? 10.930 -1.928 -9.711 1.00 95.38 176 LEU A N 1
ATOM 1431 C CA . LEU A 1 176 ? 10.885 -3.198 -8.986 1.00 95.38 176 LEU A CA 1
ATOM 1432 C C . LEU A 1 176 ? 11.149 -3.007 -7.485 1.00 95.38 176 LEU A C 1
ATOM 1434 O O . LEU A 1 176 ? 10.370 -3.480 -6.660 1.00 95.38 176 LEU A O 1
ATOM 1438 N N . ARG A 1 177 ? 12.173 -2.219 -7.116 1.00 94.81 177 ARG A N 1
ATOM 1439 C CA . ARG A 1 177 ? 12.472 -1.926 -5.701 1.00 94.81 177 ARG A CA 1
ATOM 1440 C C . ARG A 1 177 ? 11.346 -1.167 -5.006 1.00 94.81 177 ARG A C 1
ATOM 1442 O O . ARG A 1 177 ? 11.105 -1.389 -3.817 1.00 94.81 177 ARG A O 1
ATOM 1449 N N . GLY A 1 178 ? 10.677 -0.265 -5.721 1.00 96.50 178 GLY A N 1
ATOM 1450 C CA . GLY A 1 178 ? 9.526 0.465 -5.203 1.00 96.50 178 GLY A CA 1
ATOM 1451 C C . GLY A 1 178 ? 8.366 -0.469 -4.873 1.00 96.50 178 GLY A C 1
ATOM 1452 O O . GLY A 1 178 ? 7.816 -0.395 -3.775 1.00 96.50 178 GLY A O 1
ATOM 1453 N N . LEU A 1 179 ? 8.043 -1.399 -5.777 1.00 97.44 179 LEU A N 1
ATOM 1454 C CA . LEU A 1 179 ? 7.001 -2.398 -5.534 1.00 97.44 179 LEU A CA 1
ATOM 1455 C C . LEU A 1 179 ? 7.360 -3.381 -4.416 1.00 97.44 179 LEU A C 1
ATOM 1457 O O . LEU A 1 179 ? 6.484 -3.706 -3.613 1.00 97.44 179 LEU A O 1
ATOM 1461 N N . ASP A 1 180 ? 8.619 -3.815 -4.317 1.00 96.69 180 ASP A N 1
ATOM 1462 C CA . ASP A 1 180 ? 9.081 -4.691 -3.229 1.00 96.69 180 ASP A CA 1
ATOM 1463 C C . ASP A 1 180 ? 8.966 -3.998 -1.870 1.00 96.69 180 ASP A C 1
ATOM 1465 O O . ASP A 1 180 ? 8.483 -4.573 -0.892 1.00 96.69 180 ASP A O 1
ATOM 1469 N N . SER A 1 181 ? 9.380 -2.732 -1.805 1.00 97.00 181 SER A N 1
ATOM 1470 C CA . SER A 1 181 ? 9.274 -1.921 -0.589 1.00 97.00 181 SER A CA 1
ATOM 1471 C C . SER A 1 181 ? 7.812 -1.711 -0.200 1.00 97.00 181 SER A C 1
ATOM 1473 O O . SER A 1 181 ? 7.454 -1.892 0.964 1.00 97.00 181 SER A O 1
ATOM 1475 N N . LEU A 1 182 ? 6.947 -1.421 -1.177 1.00 97.81 182 LEU A N 1
ATOM 1476 C CA . LEU A 1 182 ? 5.508 -1.299 -0.961 1.00 97.81 182 LEU A CA 1
ATOM 1477 C C . LEU A 1 182 ? 4.898 -2.604 -0.428 1.00 97.81 182 LEU A C 1
ATOM 1479 O O . LEU A 1 182 ? 4.100 -2.561 0.507 1.00 97.81 182 LEU A O 1
ATOM 1483 N N . ASN A 1 183 ? 5.314 -3.759 -0.957 1.00 97.81 183 ASN A N 1
ATOM 1484 C CA . ASN A 1 183 ? 4.865 -5.068 -0.479 1.00 97.81 183 ASN A CA 1
ATOM 1485 C C . ASN A 1 183 ? 5.204 -5.279 1.002 1.00 97.81 183 ASN A C 1
ATOM 1487 O O . ASN A 1 183 ? 4.343 -5.673 1.788 1.00 97.81 183 ASN A O 1
ATOM 1491 N N . ARG A 1 184 ? 6.445 -4.968 1.401 1.00 97.44 184 ARG A N 1
ATOM 1492 C CA . ARG A 1 184 ? 6.891 -5.060 2.801 1.00 97.44 184 ARG A CA 1
ATOM 1493 C C . ARG A 1 184 ? 6.075 -4.140 3.706 1.00 97.44 184 ARG A C 1
ATOM 1495 O O . ARG A 1 184 ? 5.561 -4.598 4.722 1.00 97.44 184 ARG A O 1
ATOM 1502 N N . MET A 1 185 ? 5.875 -2.885 3.299 1.00 97.69 185 MET A N 1
ATOM 1503 C CA . MET A 1 185 ? 5.063 -1.922 4.052 1.00 97.69 185 MET A CA 1
ATOM 1504 C C . MET A 1 185 ? 3.614 -2.400 4.227 1.00 97.69 185 MET A C 1
ATOM 1506 O O . MET A 1 185 ? 3.060 -2.286 5.321 1.00 97.69 185 MET A O 1
ATOM 1510 N N . LEU A 1 186 ? 3.003 -2.955 3.174 1.00 97.06 186 LEU A N 1
ATOM 1511 C CA . LEU A 1 186 ? 1.649 -3.511 3.236 1.00 97.06 186 LEU A CA 1
ATOM 1512 C C . LEU A 1 186 ? 1.584 -4.716 4.177 1.00 97.06 186 LEU A C 1
ATOM 1514 O O . LEU A 1 186 ? 0.685 -4.773 5.009 1.00 97.06 186 LEU A O 1
ATOM 1518 N N . LYS A 1 187 ? 2.550 -5.642 4.106 1.00 95.69 187 LYS A N 1
ATOM 1519 C CA . LYS A 1 187 ? 2.633 -6.798 5.018 1.00 95.69 187 LYS A CA 1
ATOM 1520 C C . LYS A 1 187 ? 2.815 -6.374 6.474 1.00 95.69 187 LYS A C 1
ATOM 1522 O O . LYS A 1 187 ? 2.216 -6.971 7.366 1.00 95.69 187 LYS A O 1
ATOM 1527 N N . ASP A 1 188 ? 3.606 -5.339 6.730 1.00 95.62 188 ASP A N 1
ATOM 1528 C CA . ASP A 1 188 ? 3.795 -4.823 8.084 1.00 95.62 188 ASP A CA 1
ATOM 1529 C C . ASP A 1 188 ? 2.530 -4.143 8.613 1.00 95.62 188 ASP A C 1
ATOM 1531 O O . ASP A 1 188 ? 2.118 -4.414 9.744 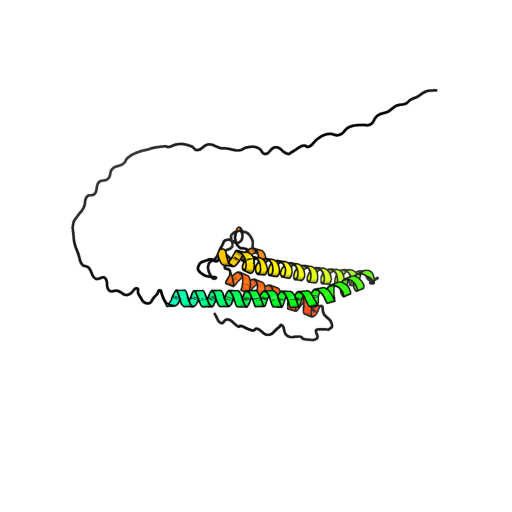1.00 95.62 188 ASP A O 1
ATOM 1535 N N . LYS A 1 189 ? 1.840 -3.342 7.789 1.00 94.75 189 LYS A N 1
ATOM 1536 C CA . LYS A 1 189 ? 0.524 -2.796 8.155 1.00 94.75 189 LYS A CA 1
ATOM 1537 C C . LYS A 1 189 ? -0.516 -3.891 8.355 1.00 94.75 189 LYS A C 1
ATOM 1539 O O . LYS A 1 189 ? -1.288 -3.802 9.305 1.00 94.75 189 LYS A O 1
ATOM 1544 N N . TRP A 1 190 ? -0.476 -4.946 7.547 1.00 93.12 190 TRP A N 1
ATOM 1545 C CA . TRP A 1 190 ? -1.326 -6.120 7.702 1.00 93.12 190 TRP A CA 1
ATOM 1546 C C . TRP A 1 190 ? -1.159 -6.753 9.087 1.00 93.12 190 TRP A C 1
ATOM 1548 O O . TRP A 1 190 ? -2.124 -6.886 9.832 1.00 93.12 190 TRP A O 1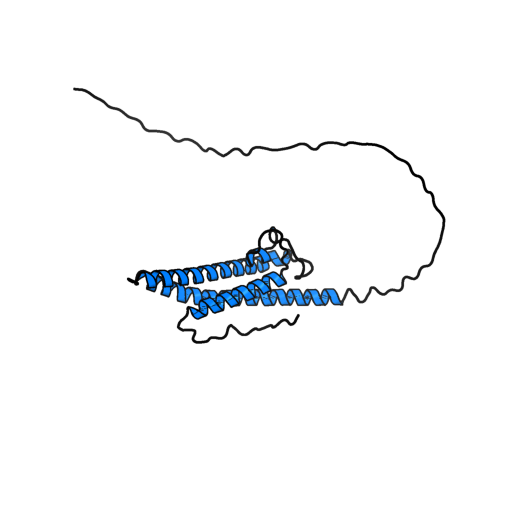
ATOM 1558 N N . ARG A 1 191 ? 0.085 -7.012 9.508 1.00 91.75 191 ARG A N 1
ATOM 1559 C CA . ARG A 1 191 ? 0.396 -7.547 10.847 1.00 91.75 191 ARG A CA 1
ATOM 1560 C C . ARG A 1 191 ? -0.072 -6.645 11.990 1.00 91.75 191 ARG A C 1
ATOM 1562 O O . ARG A 1 191 ? -0.427 -7.156 13.049 1.00 91.75 191 ARG A O 1
ATOM 1569 N N . ILE A 1 192 ? -0.013 -5.324 11.820 1.00 92.19 192 ILE A N 1
ATOM 1570 C CA . ILE A 1 192 ? -0.483 -4.371 12.837 1.00 92.19 192 ILE A CA 1
ATOM 1571 C C . ILE A 1 192 ? -2.004 -4.434 12.943 1.00 92.19 192 ILE A C 1
ATOM 1573 O O . ILE A 1 192 ? -2.515 -4.630 14.041 1.00 92.19 192 ILE A O 1
ATOM 1577 N N . VAL A 1 193 ? -2.714 -4.326 11.817 1.00 91.56 193 VAL A N 1
ATOM 1578 C CA . VAL A 1 193 ? -4.183 -4.368 11.783 1.00 91.56 193 VAL A CA 1
ATOM 1579 C C . VAL A 1 193 ? -4.710 -5.708 12.294 1.00 91.56 193 VAL A C 1
ATOM 1581 O O . VAL A 1 193 ? -5.642 -5.719 13.092 1.00 91.56 193 VAL A O 1
ATOM 1584 N N . ALA A 1 194 ? -4.047 -6.812 11.955 1.00 87.94 194 ALA A N 1
ATOM 1585 C CA . ALA A 1 194 ? -4.415 -8.137 12.437 1.00 87.94 194 ALA A CA 1
ATOM 1586 C C . ALA A 1 194 ? -4.373 -8.264 13.966 1.00 87.94 194 ALA A C 1
ATOM 1588 O O . ALA A 1 194 ? -5.255 -8.853 14.581 1.00 87.94 194 ALA A O 1
ATOM 1589 N N . LYS A 1 195 ? -3.389 -7.636 14.624 1.00 89.25 195 LYS A N 1
ATOM 1590 C CA . LYS A 1 195 ? -3.314 -7.603 16.098 1.00 89.25 195 LYS A CA 1
ATOM 1591 C C . LYS A 1 195 ? -4.446 -6.803 16.741 1.00 89.25 195 LYS A C 1
ATOM 1593 O O . LYS A 1 195 ? -4.690 -6.958 17.937 1.00 89.25 195 LYS A O 1
ATOM 1598 N N . LEU A 1 196 ? -5.090 -5.916 15.985 1.00 87.56 196 LEU A N 1
ATOM 1599 C CA . LEU A 1 196 ? -6.235 -5.144 16.453 1.00 87.56 196 LEU A CA 1
ATOM 1600 C C . LEU A 1 196 ? -7.543 -5.930 16.330 1.00 87.56 196 LEU A C 1
ATOM 1602 O O . LEU A 1 196 ? -8.503 -5.565 17.009 1.00 87.56 196 LEU A O 1
ATOM 1606 N N . ASP A 1 197 ? -7.580 -6.986 15.510 1.00 77.50 197 ASP A N 1
ATOM 1607 C CA . ASP A 1 197 ? -8.757 -7.821 15.292 1.00 77.50 197 ASP A CA 1
ATOM 1608 C C . ASP A 1 197 ? -8.835 -8.970 16.315 1.00 77.50 197 ASP A C 1
ATOM 1610 O O . ASP A 1 197 ? -8.030 -9.901 16.283 1.00 77.50 197 ASP A O 1
ATOM 1614 N N . PRO A 1 198 ? -9.830 -8.982 17.220 1.00 68.25 198 PRO A N 1
ATOM 1615 C CA . PRO A 1 198 ? -10.009 -10.082 18.165 1.00 68.25 198 PRO A CA 1
ATOM 1616 C C . PRO A 1 198 ? -10.443 -11.396 17.504 1.00 68.25 198 PRO A C 1
ATOM 1618 O O . PRO A 1 198 ? -10.393 -12.439 18.161 1.00 68.25 198 PRO A O 1
ATOM 1621 N N . GLN A 1 199 ? -10.907 -11.353 16.248 1.00 61.72 199 GLN A N 1
ATOM 1622 C CA . GLN A 1 199 ? -11.290 -12.532 15.471 1.00 61.72 199 GLN A CA 1
ATOM 1623 C C . GLN A 1 199 ? -10.088 -13.189 14.776 1.00 61.72 199 GLN A C 1
ATOM 1625 O O . GLN A 1 199 ? -10.127 -14.394 14.527 1.00 61.72 199 GLN A O 1
ATOM 1630 N N . GLU A 1 200 ? -8.984 -12.468 14.551 1.00 60.03 200 GLU A N 1
ATOM 1631 C CA . GLU A 1 200 ? -7.736 -13.045 14.035 1.00 60.03 200 GLU A CA 1
ATOM 1632 C C . GLU A 1 200 ? -6.877 -13.624 15.166 1.00 60.03 200 GLU A C 1
ATOM 1634 O O . GLU A 1 200 ? -5.794 -13.148 15.508 1.00 60.03 200 GLU A O 1
ATOM 1639 N N . LYS A 1 201 ? -7.329 -14.741 15.743 1.00 48.59 201 LYS A N 1
ATOM 1640 C CA . LYS A 1 201 ? -6.431 -15.608 16.516 1.00 48.59 201 LYS A CA 1
ATOM 1641 C C . LYS A 1 201 ? -5.483 -16.326 15.544 1.00 48.59 201 LYS A C 1
ATOM 1643 O O . LYS A 1 201 ? -5.816 -17.379 15.019 1.00 48.59 201 LYS A O 1
ATOM 1648 N N . MET A 1 202 ? -4.297 -15.750 15.328 1.00 45.22 202 MET A N 1
ATOM 1649 C CA . MET A 1 202 ? -3.157 -16.354 14.608 1.00 45.22 202 MET A CA 1
ATOM 1650 C C . MET A 1 202 ? -3.413 -16.744 13.136 1.00 45.22 202 MET A C 1
ATOM 1652 O O . MET A 1 202 ? -3.032 -17.828 12.696 1.00 45.22 202 MET A O 1
ATOM 1656 N N . GLY A 1 203 ? -3.992 -15.843 12.340 1.00 45.66 203 GLY A N 1
ATOM 1657 C CA . GLY A 1 203 ? -3.918 -15.950 10.881 1.00 45.66 203 GLY A CA 1
ATOM 1658 C C . GLY A 1 203 ? -2.503 -15.613 10.411 1.00 45.66 203 GLY A C 1
ATOM 1659 O O . GLY A 1 203 ? -2.053 -14.478 10.562 1.00 45.66 203 GLY A O 1
ATOM 1660 N N . ALA A 1 204 ? -1.762 -16.595 9.893 1.00 53.72 204 ALA A N 1
ATOM 1661 C CA . ALA A 1 204 ? -0.486 -16.324 9.235 1.00 53.72 204 ALA A CA 1
ATOM 1662 C C . ALA A 1 204 ? -0.700 -15.283 8.117 1.00 53.72 204 ALA A C 1
ATOM 1664 O O . ALA A 1 204 ? -1.741 -15.335 7.455 1.00 53.72 204 ALA A O 1
ATOM 1665 N N . PRO A 1 205 ? 0.251 -14.356 7.879 1.00 56.00 205 PRO A N 1
ATOM 1666 C CA . PRO A 1 205 ? 0.162 -13.465 6.724 1.00 56.00 205 PRO A CA 1
ATOM 1667 C C . PRO A 1 205 ? -0.079 -14.302 5.454 1.00 56.00 205 PRO A C 1
ATOM 1669 O O . PRO A 1 205 ? 0.425 -15.433 5.394 1.00 56.00 205 PRO A O 1
ATOM 1672 N N . PRO A 1 206 ? -0.838 -13.796 4.461 1.00 56.69 206 PRO A N 1
ATOM 1673 C CA . PRO A 1 206 ? -1.097 -14.536 3.230 1.00 56.69 206 PRO A CA 1
ATOM 1674 C C . PRO A 1 206 ? 0.229 -15.061 2.673 1.00 56.69 206 PRO A C 1
ATOM 1676 O O . PRO A 1 206 ? 1.196 -14.305 2.545 1.00 56.69 206 PRO A O 1
ATOM 1679 N N . LYS A 1 207 ? 0.293 -16.388 2.470 1.00 55.19 207 LYS A N 1
ATOM 1680 C CA . LYS A 1 207 ? 1.536 -17.114 2.175 1.00 55.19 207 LYS A CA 1
ATOM 1681 C C . LYS A 1 207 ? 2.266 -16.447 1.014 1.00 55.19 207 LYS A C 1
ATOM 1683 O O . LYS A 1 207 ? 1.657 -16.181 -0.023 1.00 55.19 207 LYS A O 1
ATOM 1688 N N . ASP A 1 208 ? 3.570 -16.240 1.198 1.00 49.59 208 ASP A N 1
ATOM 1689 C CA . ASP A 1 208 ? 4.485 -15.759 0.170 1.00 49.59 208 ASP A CA 1
ATOM 1690 C C . ASP A 1 208 ? 4.388 -16.664 -1.061 1.00 49.59 208 ASP A C 1
ATOM 1692 O O . ASP A 1 208 ? 4.996 -17.729 -1.146 1.00 49.59 208 ASP A O 1
ATOM 1696 N N . SER A 1 209 ? 3.596 -16.235 -2.035 1.00 44.22 209 SER A N 1
ATOM 1697 C CA . SER A 1 209 ? 3.783 -16.671 -3.403 1.00 44.22 209 SER A CA 1
ATOM 1698 C C . SER A 1 209 ? 4.858 -15.750 -3.949 1.00 44.22 209 SER A C 1
ATOM 1700 O O . SER A 1 209 ? 4.572 -14.586 -4.217 1.00 44.22 209 SER A O 1
ATOM 1702 N N . ILE A 1 210 ? 6.063 -16.297 -4.106 1.00 46.00 210 ILE A N 1
ATOM 1703 C CA . ILE A 1 210 ? 7.273 -15.688 -4.675 1.00 46.00 210 ILE A CA 1
ATOM 1704 C C . ILE A 1 210 ? 8.254 -15.166 -3.604 1.00 46.00 210 ILE A C 1
ATOM 1706 O O . ILE A 1 210 ? 8.367 -13.974 -3.325 1.00 46.00 210 ILE A O 1
ATOM 1710 N N . SER A 1 211 ? 9.044 -16.092 -3.054 1.00 38.38 211 SER A N 1
ATOM 1711 C CA . SER A 1 211 ? 10.405 -15.785 -2.607 1.00 38.38 211 SER A CA 1
ATOM 1712 C C . SER A 1 211 ? 11.273 -15.615 -3.854 1.00 38.38 211 SER A C 1
ATOM 1714 O O . SER A 1 211 ? 11.547 -16.587 -4.556 1.00 38.38 211 SER A O 1
ATOM 1716 N N . VAL A 1 212 ? 11.668 -14.383 -4.161 1.00 40.81 212 VAL A N 1
ATOM 1717 C CA . VAL A 1 212 ? 12.691 -14.117 -5.177 1.00 40.81 212 VAL A CA 1
ATOM 1718 C C . VAL A 1 212 ? 14.031 -14.208 -4.462 1.00 40.81 212 VAL A C 1
ATOM 1720 O O . VAL A 1 212 ? 14.353 -13.352 -3.638 1.00 40.81 212 VAL A O 1
ATOM 1723 N N . ASN A 1 213 ? 14.773 -15.284 -4.712 1.00 37.75 213 ASN A N 1
ATOM 1724 C CA . ASN A 1 213 ? 16.166 -15.366 -4.288 1.00 37.75 213 ASN A CA 1
ATOM 1725 C C . ASN A 1 213 ? 16.980 -14.398 -5.157 1.00 37.75 213 ASN A C 1
ATOM 1727 O O . ASN A 1 213 ? 16.899 -14.471 -6.384 1.00 37.75 213 ASN A O 1
ATOM 1731 N N . PHE A 1 214 ? 17.704 -13.488 -4.503 1.00 36.84 214 PHE A N 1
ATOM 1732 C CA . PHE A 1 214 ? 18.724 -12.636 -5.119 1.00 36.84 214 PHE A CA 1
ATOM 1733 C C . PHE A 1 214 ? 20.024 -13.413 -5.329 1.00 36.84 214 PHE A C 1
ATOM 1735 O O . PHE A 1 214 ? 20.326 -14.280 -4.474 1.00 36.84 214 PHE A O 1
#